Protein AF-A0A4R9A1D1-F1 (afdb_monomer_lite)

Foldseek 3Di:
DDPLVVLVVQLVVLLVQLVVLVVVLLVLVLDDDDDVCPVVLVVQLVVLLVVLVVLVVVVVDDPVLVVVLVVLCVDPQVVLCSSQVSSLVSLLSSQVSQQSSLQSLLVSLVPVLQDPVNLVCLVVLQLDDDDPLLVLLVVLQVVLVVLLVVLVVLVVVLVVVCVVPVDDSPPSVVVSVVSNVSSVVSNVSSVVSDDVVSNVVSVVSNVVSQVSCCQQNVGRCSVPVPDTDDGQAPDPCSSVVSVVCSNCCSPPSDGSVRRDDRDRGAGPQLVPGRHPSSSVSSVVVNVVNVVSVVVSVVSVVVVVPDPDPDPDDDDD

Structure (mmCIF, N/CA/C/O backbone):
data_AF-A0A4R9A1D1-F1
#
_entry.id   AF-A0A4R9A1D1-F1
#
loop_
_atom_site.group_PDB
_atom_site.id
_atom_site.type_symbol
_atom_site.label_atom_id
_atom_site.label_alt_id
_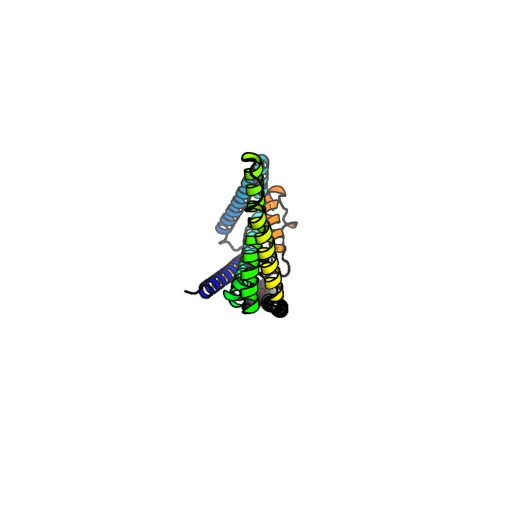atom_site.label_comp_id
_atom_site.label_asym_id
_atom_site.label_entity_id
_atom_site.label_seq_id
_atom_site.pdbx_PDB_ins_code
_atom_site.Cartn_x
_atom_site.Cartn_y
_atom_site.Cartn_z
_atom_site.occupancy
_atom_site.B_iso_or_equiv
_atom_site.auth_seq_id
_atom_site.auth_comp_id
_atom_site.auth_asym_id
_atom_site.auth_atom_id
_atom_site.pdbx_PDB_model_num
ATOM 1 N N . MET A 1 1 ? 26.074 -0.907 5.593 1.00 53.09 1 MET A N 1
ATOM 2 C CA . MET A 1 1 ? 24.727 -1.351 6.002 1.00 53.09 1 MET A CA 1
ATOM 3 C C . MET A 1 1 ? 23.874 -1.292 4.746 1.00 53.09 1 MET A C 1
ATOM 5 O O . MET A 1 1 ? 23.851 -0.243 4.117 1.00 53.09 1 MET A O 1
ATOM 9 N N . THR A 1 2 ? 23.395 -2.429 4.240 1.00 71.75 2 THR A N 1
ATOM 10 C CA . THR A 1 2 ? 22.715 -2.507 2.934 1.00 71.75 2 THR A CA 1
ATOM 11 C C . THR A 1 2 ? 21.218 -2.240 3.107 1.00 71.75 2 THR A C 1
ATOM 13 O O . THR A 1 2 ? 20.642 -2.666 4.100 1.00 71.75 2 THR A O 1
ATOM 16 N N . MET A 1 3 ? 20.580 -1.581 2.132 1.00 74.12 3 MET A N 1
ATOM 17 C CA . MET A 1 3 ? 19.140 -1.244 2.117 1.00 74.12 3 MET A CA 1
ATOM 18 C C . MET A 1 3 ? 18.223 -2.430 2.480 1.00 74.12 3 MET A C 1
ATOM 20 O O . MET A 1 3 ? 17.174 -2.254 3.090 1.00 74.12 3 MET A O 1
ATOM 24 N N . GLU A 1 4 ? 18.630 -3.655 2.143 1.00 75.94 4 GLU A N 1
ATOM 25 C CA . GLU A 1 4 ? 17.912 -4.883 2.499 1.00 75.94 4 GLU A CA 1
ATOM 26 C C . GLU A 1 4 ? 17.897 -5.163 4.015 1.00 75.94 4 GLU A C 1
ATOM 28 O O . GLU A 1 4 ? 16.873 -5.580 4.555 1.00 75.94 4 GLU A O 1
ATOM 33 N N . SER A 1 5 ? 19.003 -4.893 4.717 1.00 77.94 5 SER A N 1
ATOM 34 C CA . SER A 1 5 ? 19.106 -5.037 6.176 1.00 77.94 5 SER A CA 1
ATOM 35 C C . SER A 1 5 ? 18.177 -4.064 6.904 1.00 77.94 5 SER A C 1
ATOM 37 O O . SER A 1 5 ? 17.585 -4.413 7.928 1.00 77.94 5 SER A O 1
ATOM 39 N N . ASP A 1 6 ? 18.025 -2.856 6.365 1.00 89.50 6 ASP A N 1
ATOM 40 C CA . ASP A 1 6 ? 17.160 -1.830 6.944 1.00 89.50 6 ASP A CA 1
ATOM 41 C C . ASP A 1 6 ? 15.683 -2.199 6.738 1.00 89.50 6 ASP A C 1
ATOM 43 O O . ASP A 1 6 ? 14.899 -2.159 7.685 1.00 89.50 6 ASP A O 1
ATOM 47 N N . LEU A 1 7 ? 15.310 -2.674 5.542 1.00 90.44 7 LEU A N 1
ATOM 48 C CA . LEU A 1 7 ? 13.946 -3.137 5.253 1.00 90.44 7 LEU A CA 1
ATOM 49 C C . LEU A 1 7 ? 13.549 -4.364 6.082 1.00 90.44 7 LEU A C 1
ATOM 51 O O . LEU A 1 7 ? 12.433 -4.419 6.595 1.00 90.44 7 LEU A O 1
ATOM 55 N N . ALA A 1 8 ? 14.454 -5.329 6.263 1.00 90.06 8 ALA A N 1
ATOM 56 C CA . ALA A 1 8 ? 14.201 -6.486 7.121 1.00 90.06 8 ALA A CA 1
ATOM 57 C C . ALA A 1 8 ? 13.981 -6.072 8.588 1.00 90.06 8 ALA A C 1
ATOM 59 O O . ALA A 1 8 ? 13.098 -6.605 9.264 1.00 90.06 8 ALA A O 1
ATOM 60 N N . THR A 1 9 ? 14.736 -5.077 9.063 1.00 92.75 9 THR A N 1
ATOM 61 C CA . THR A 1 9 ? 14.568 -4.509 10.408 1.00 92.75 9 THR A CA 1
ATOM 62 C C . THR A 1 9 ? 13.209 -3.824 10.546 1.00 92.75 9 THR A C 1
ATOM 64 O O . THR A 1 9 ? 12.478 -4.096 11.498 1.00 92.75 9 THR A O 1
ATOM 67 N N . VAL A 1 10 ? 12.823 -2.996 9.570 1.00 92.06 10 VAL A N 1
ATOM 68 C CA . VAL A 1 10 ? 11.508 -2.335 9.539 1.00 92.06 10 VAL A CA 1
ATOM 69 C C . VAL A 1 10 ? 10.372 -3.360 9.525 1.00 92.06 10 VAL A C 1
ATOM 71 O O . VAL A 1 10 ? 9.421 -3.218 10.293 1.00 92.06 10 VAL A O 1
ATOM 74 N N . ALA A 1 11 ? 10.480 -4.422 8.723 1.00 92.31 11 ALA A N 1
ATOM 75 C CA . ALA A 1 11 ? 9.486 -5.493 8.685 1.00 92.31 11 ALA A CA 1
ATOM 76 C C . ALA A 1 11 ? 9.353 -6.210 10.038 1.00 92.31 11 ALA A C 1
ATOM 78 O O . ALA A 1 11 ? 8.236 -6.423 10.511 1.00 92.31 11 ALA A O 1
ATOM 79 N N . SER A 1 12 ? 10.471 -6.505 10.709 1.00 93.19 12 SER A N 1
ATOM 80 C CA . SER A 1 12 ? 10.465 -7.109 12.048 1.00 93.19 12 SER A CA 1
ATOM 81 C C . SER A 1 12 ? 9.829 -6.197 13.104 1.00 93.19 12 SER A C 1
ATOM 83 O O . SER A 1 12 ? 9.100 -6.674 13.979 1.00 93.19 12 SER A O 1
ATOM 85 N N . ILE A 1 13 ? 10.093 -4.888 13.045 1.00 93.44 13 ILE A N 1
ATOM 86 C CA . ILE A 1 13 ? 9.485 -3.900 13.948 1.00 93.44 13 ILE A CA 1
ATOM 87 C C . ILE A 1 13 ? 7.975 -3.822 13.701 1.00 93.44 13 ILE A C 1
ATOM 89 O O . ILE A 1 13 ? 7.200 -3.872 14.655 1.00 93.44 13 ILE A O 1
ATOM 93 N N . ALA A 1 14 ? 7.549 -3.756 12.437 1.00 93.62 14 ALA A N 1
ATOM 94 C CA . ALA A 1 14 ? 6.137 -3.698 12.070 1.00 93.62 14 ALA A CA 1
ATOM 95 C C . ALA A 1 14 ? 5.379 -4.963 12.507 1.00 93.62 14 ALA A C 1
ATOM 97 O O . ALA A 1 14 ? 4.282 -4.868 13.055 1.00 93.62 14 ALA A O 1
ATOM 98 N N . GLU A 1 15 ? 5.978 -6.146 12.346 1.00 93.38 15 GLU A N 1
ATOM 99 C CA . GLU A 1 15 ? 5.409 -7.407 12.834 1.00 93.38 15 GLU A CA 1
ATOM 100 C C . GLU A 1 15 ? 5.279 -7.432 14.367 1.00 93.38 15 GLU A C 1
ATOM 102 O O . GLU A 1 15 ? 4.254 -7.865 14.907 1.00 93.38 15 GLU A O 1
ATOM 107 N N . SER A 1 16 ? 6.288 -6.926 15.079 1.00 92.00 16 SER A N 1
ATOM 108 C CA . SER A 1 16 ? 6.262 -6.832 16.544 1.00 92.00 16 SER A CA 1
ATOM 109 C C . SER A 1 16 ? 5.172 -5.869 17.020 1.00 92.00 16 SER A C 1
ATOM 111 O O . SER A 1 16 ? 4.405 -6.201 17.924 1.00 92.00 16 SER A O 1
ATOM 113 N N . ALA A 1 17 ? 5.041 -4.710 16.368 1.00 90.81 17 ALA A N 1
ATOM 114 C CA . ALA A 1 17 ? 3.986 -3.737 16.642 1.00 90.81 17 ALA A CA 1
ATOM 115 C C . ALA A 1 17 ? 2.588 -4.315 16.366 1.00 90.81 17 ALA A C 1
ATOM 117 O O . ALA A 1 17 ? 1.680 -4.142 17.178 1.00 90.81 17 ALA A O 1
ATOM 118 N N . ALA A 1 18 ? 2.421 -5.064 15.271 1.00 92.94 18 ALA A N 1
ATOM 119 C CA . ALA A 1 18 ? 1.175 -5.759 14.957 1.00 92.94 18 ALA A CA 1
ATOM 120 C C . ALA A 1 18 ? 0.804 -6.790 16.033 1.00 92.94 18 ALA A C 1
ATOM 122 O O . ALA A 1 18 ? -0.342 -6.844 16.479 1.00 92.94 18 ALA A O 1
ATOM 123 N N . SER A 1 19 ? 1.781 -7.573 16.491 1.00 90.69 19 SER A N 1
ATOM 124 C CA . SER A 1 19 ? 1.584 -8.568 17.551 1.00 90.69 19 SER A CA 1
ATOM 125 C C . SER A 1 19 ? 1.217 -7.914 18.886 1.00 90.69 19 SER A C 1
ATOM 127 O O . SER A 1 19 ? 0.311 -8.379 19.584 1.00 90.69 19 SER A O 1
ATOM 129 N N . PHE A 1 20 ? 1.870 -6.798 19.221 1.00 88.38 20 PHE A N 1
ATOM 130 C CA . PHE A 1 20 ? 1.556 -6.005 20.407 1.00 88.38 20 PHE A CA 1
ATOM 131 C C . PHE A 1 20 ? 0.138 -5.424 20.348 1.00 88.38 20 PHE A C 1
ATOM 133 O O . PHE A 1 20 ? -0.630 -5.607 21.291 1.00 88.38 20 PHE A O 1
ATOM 140 N N . ALA A 1 21 ? -0.249 -4.801 19.232 1.00 88.69 21 ALA A N 1
ATOM 141 C CA . ALA A 1 21 ? -1.573 -4.202 19.067 1.00 88.69 21 ALA A CA 1
ATOM 142 C C . ALA A 1 21 ? -2.701 -5.249 19.149 1.00 88.69 21 ALA A C 1
ATOM 144 O O . ALA A 1 21 ? -3.704 -5.043 19.832 1.00 88.69 21 ALA A O 1
ATOM 145 N N . VAL A 1 22 ? -2.509 -6.423 18.536 1.00 88.62 22 VAL A N 1
ATOM 146 C CA . VAL A 1 22 ? -3.441 -7.560 18.654 1.00 88.62 22 VAL A CA 1
ATOM 147 C C . VAL A 1 22 ? -3.552 -8.044 20.098 1.00 88.62 22 VAL A C 1
ATOM 149 O O . VAL A 1 22 ? -4.654 -8.334 20.568 1.00 88.62 22 VAL A O 1
ATOM 152 N N . SER A 1 23 ? -2.429 -8.118 20.814 1.00 86.44 23 SER A N 1
ATOM 153 C CA . SER A 1 23 ? -2.408 -8.526 22.221 1.00 86.44 23 SER A CA 1
ATOM 154 C C . SER A 1 23 ? -3.133 -7.511 23.106 1.00 86.44 23 SER A C 1
ATOM 156 O O . SER A 1 23 ? -3.939 -7.908 23.944 1.00 86.44 23 SER A O 1
ATOM 158 N N . ALA A 1 24 ? -2.922 -6.211 22.875 1.00 84.62 24 ALA A N 1
ATOM 159 C CA . ALA A 1 24 ? -3.614 -5.133 23.577 1.00 84.62 24 ALA A CA 1
ATOM 160 C C . ALA A 1 24 ? -5.133 -5.184 23.343 1.00 84.62 24 ALA A C 1
ATOM 162 O O . ALA A 1 24 ? -5.906 -5.161 24.304 1.00 84.62 24 ALA A O 1
ATOM 163 N N . PHE A 1 25 ? -5.571 -5.351 22.089 1.00 88.06 25 PHE A N 1
ATOM 164 C CA . PHE A 1 25 ? -6.986 -5.545 21.767 1.00 88.06 25 PHE A CA 1
ATOM 165 C C . PHE A 1 25 ? -7.558 -6.794 22.455 1.00 88.06 25 PHE A C 1
ATOM 167 O O . PHE A 1 25 ? -8.583 -6.715 23.131 1.00 88.06 25 PHE A O 1
ATOM 174 N N . THR A 1 26 ? -6.879 -7.937 22.353 1.00 84.56 26 THR A N 1
ATOM 175 C CA . THR A 1 26 ? -7.352 -9.203 22.939 1.00 84.56 26 THR A CA 1
ATOM 176 C C . THR A 1 26 ? -7.450 -9.114 24.465 1.00 84.56 26 THR A C 1
ATOM 178 O O . THR A 1 26 ? -8.435 -9.567 25.045 1.00 84.56 26 THR A O 1
ATOM 181 N N . ALA A 1 27 ? -6.481 -8.470 25.121 1.00 80.62 27 ALA A N 1
ATOM 182 C CA . ALA A 1 27 ? -6.511 -8.215 26.559 1.00 80.62 27 ALA A CA 1
ATOM 183 C C . ALA A 1 27 ? -7.657 -7.270 26.958 1.00 80.62 27 ALA A C 1
ATOM 185 O O . ALA A 1 27 ? -8.300 -7.483 27.988 1.00 80.62 27 ALA A O 1
ATOM 186 N N . SER A 1 28 ? -7.956 -6.256 26.136 1.00 78.19 28 SER A N 1
ATOM 187 C CA . SER A 1 28 ? -9.106 -5.372 26.365 1.00 78.19 28 SER A CA 1
ATOM 188 C C . SER A 1 28 ? -10.435 -6.132 26.278 1.00 78.19 28 SER A C 1
ATOM 190 O O . SER A 1 28 ? -11.292 -5.950 27.140 1.00 78.19 28 SER A O 1
ATOM 192 N N . ALA A 1 29 ? -10.556 -7.054 25.317 1.00 69.88 29 ALA A N 1
ATOM 193 C CA . ALA A 1 29 ? -11.755 -7.852 25.079 1.00 69.88 29 ALA A CA 1
ATOM 194 C C . ALA A 1 29 ? -11.957 -8.984 26.105 1.00 69.88 29 ALA A C 1
ATOM 196 O O . ALA A 1 29 ? -13.092 -9.356 26.396 1.00 69.88 29 ALA A O 1
ATOM 197 N N . ALA A 1 30 ? -10.874 -9.547 26.651 1.00 64.12 30 ALA A N 1
ATOM 198 C CA . ALA A 1 30 ? -10.926 -10.656 27.609 1.00 64.12 30 ALA A CA 1
ATOM 199 C C . ALA A 1 30 ? -11.278 -10.222 29.038 1.00 64.12 30 ALA A C 1
ATOM 201 O O . ALA A 1 30 ? -11.645 -11.045 29.879 1.00 64.12 30 ALA A O 1
ATOM 202 N N . ALA A 1 31 ? -11.123 -8.944 29.347 1.00 57.25 31 ALA A N 1
ATOM 203 C CA . ALA A 1 31 ? -11.183 -8.497 30.717 1.00 57.25 31 ALA A CA 1
ATOM 204 C C . ALA A 1 31 ? -12.617 -8.124 31.126 1.00 57.25 31 ALA A C 1
ATOM 206 O O . ALA A 1 31 ? -13.122 -7.045 30.819 1.00 57.25 31 ALA A O 1
ATOM 207 N N . SER A 1 32 ? -13.243 -9.055 31.851 1.00 47.22 32 SER A N 1
ATOM 208 C CA . SER A 1 32 ? -14.493 -8.871 32.600 1.00 47.22 32 SER A CA 1
ATOM 209 C C . SER A 1 32 ? -14.312 -7.907 33.792 1.00 47.22 32 SER A C 1
ATOM 211 O O . SER A 1 32 ? -13.187 -7.721 34.267 1.00 47.22 32 SER A O 1
ATOM 213 N N . PRO A 1 33 ? -15.390 -7.275 34.299 1.00 45.38 33 PRO A N 1
ATOM 214 C CA . PRO A 1 33 ? -15.307 -6.167 35.244 1.00 45.38 33 PRO A CA 1
ATOM 215 C C . PRO A 1 33 ? -15.051 -6.680 36.666 1.00 45.38 33 PRO A C 1
ATOM 217 O O . PRO A 1 33 ? -15.978 -6.998 37.401 1.00 45.38 33 PRO A O 1
ATOM 220 N N . LEU A 1 34 ? -13.788 -6.746 37.083 1.00 38.66 34 LEU A N 1
ATOM 221 C CA . LEU A 1 34 ? -13.425 -6.949 38.487 1.00 38.66 34 LEU A CA 1
ATOM 222 C C . LEU A 1 34 ? -12.639 -5.739 38.998 1.00 38.66 34 LEU A C 1
ATOM 224 O O . LEU A 1 34 ? -11.467 -5.573 38.683 1.00 38.66 34 LEU A O 1
ATOM 228 N N . VAL A 1 35 ? -13.373 -4.894 39.733 1.00 37.91 35 VAL A N 1
ATOM 229 C CA . VAL A 1 35 ? -13.083 -3.960 40.853 1.00 37.91 35 VAL A CA 1
ATOM 230 C C . VAL A 1 35 ? -11.774 -3.139 40.888 1.00 37.91 35 VAL A C 1
ATOM 232 O O . VAL A 1 35 ? -11.798 -2.034 41.413 1.00 37.91 35 VAL A O 1
ATOM 235 N N . GLY A 1 36 ? -10.667 -3.539 40.267 1.00 40.59 36 GLY A N 1
ATOM 236 C CA . GLY A 1 36 ? -9.445 -2.720 40.146 1.00 40.59 36 GLY A CA 1
ATOM 237 C C . GLY A 1 36 ? -9.423 -1.776 38.935 1.00 40.59 36 GLY A C 1
ATOM 238 O O . GLY A 1 36 ? -8.378 -1.227 38.603 1.00 40.59 36 GLY A O 1
ATOM 239 N N . ARG A 1 37 ? -10.548 -1.645 38.220 1.00 46.53 37 ARG A N 1
ATOM 240 C CA . ARG A 1 37 ? -10.602 -1.111 36.848 1.00 46.53 37 ARG A CA 1
ATOM 241 C C . ARG A 1 37 ? -11.339 0.211 36.679 1.00 46.53 37 ARG A C 1
ATOM 243 O O . ARG A 1 37 ? -11.392 0.699 35.555 1.00 46.53 37 ARG A O 1
ATOM 250 N N . LEU A 1 38 ? -11.909 0.772 37.747 1.00 49.66 38 LEU A N 1
ATOM 251 C CA . LEU A 1 38 ? -12.687 2.007 37.641 1.00 49.66 38 LEU A CA 1
ATOM 252 C C . LEU A 1 38 ? -11.813 3.156 37.120 1.00 49.66 38 LEU A C 1
ATOM 254 O O . LEU A 1 38 ? -12.197 3.795 36.153 1.00 49.66 38 LEU A O 1
ATOM 258 N N . ASP A 1 39 ? -10.601 3.326 37.650 1.00 46.56 39 ASP A N 1
ATOM 259 C CA . ASP A 1 39 ? -9.715 4.435 37.263 1.00 46.56 39 ASP A CA 1
ATOM 260 C C . ASP A 1 39 ? -9.171 4.300 35.831 1.00 46.56 39 ASP A C 1
ATOM 262 O O . ASP A 1 39 ? -9.049 5.290 35.112 1.00 46.56 39 ASP A O 1
ATOM 266 N N . LEU A 1 40 ? -8.899 3.070 35.375 1.00 51.41 40 LEU A N 1
ATOM 267 C CA . LEU A 1 40 ? -8.466 2.815 33.995 1.00 51.41 40 LEU A CA 1
ATOM 268 C C . LEU A 1 40 ? -9.629 2.961 33.003 1.00 51.41 40 LEU A C 1
ATOM 270 O O . LEU A 1 40 ? -9.444 3.489 31.913 1.00 51.41 40 LEU A O 1
ATOM 274 N N . ALA A 1 41 ? -10.830 2.510 33.372 1.00 54.50 41 ALA A N 1
ATOM 275 C CA . ALA A 1 41 ? -12.025 2.694 32.555 1.00 54.50 41 ALA A CA 1
ATOM 276 C C . ALA A 1 41 ? -12.424 4.175 32.485 1.00 54.50 41 ALA A C 1
ATOM 278 O O . ALA A 1 41 ? -12.819 4.645 31.424 1.00 54.50 41 ALA A O 1
ATOM 279 N N . ILE A 1 42 ? -12.271 4.928 33.578 1.00 59.81 42 ILE A N 1
ATOM 280 C CA . ILE A 1 42 ? -12.495 6.376 33.613 1.00 59.81 42 ILE A CA 1
ATOM 281 C C . ILE A 1 42 ? -11.479 7.090 32.715 1.00 59.81 42 ILE A C 1
ATOM 283 O O . ILE A 1 42 ? -11.899 7.833 31.832 1.00 59.81 42 ILE A O 1
ATOM 287 N N . SER A 1 43 ? -10.176 6.804 32.834 1.00 63.31 43 SER A N 1
ATOM 288 C CA . SER A 1 43 ? -9.167 7.460 31.987 1.00 63.31 43 SER A CA 1
ATOM 289 C C . SER A 1 43 ? -9.317 7.111 30.500 1.00 63.31 43 SER A C 1
ATOM 291 O O . SER A 1 43 ? -9.138 7.971 29.638 1.00 63.31 43 SER A O 1
ATOM 293 N N . GLN A 1 44 ? -9.718 5.877 30.175 1.00 62.88 44 GLN A N 1
ATOM 294 C CA . GLN A 1 44 ? -10.009 5.468 28.798 1.00 62.88 44 GLN A CA 1
ATOM 295 C C . GLN A 1 44 ? -11.287 6.116 28.249 1.00 62.88 44 GLN A C 1
ATOM 297 O O . GLN A 1 44 ? -11.306 6.516 27.083 1.00 62.88 44 GLN A O 1
ATOM 302 N N . ARG A 1 45 ? -12.333 6.270 29.071 1.00 64.69 45 ARG A N 1
ATOM 303 C CA . ARG A 1 45 ? -13.555 7.004 28.702 1.00 64.69 45 ARG A CA 1
ATOM 304 C C . ARG A 1 45 ? -13.263 8.485 28.464 1.00 64.69 45 ARG A C 1
ATOM 306 O O . ARG A 1 45 ? -13.735 9.038 27.474 1.00 64.69 45 ARG A O 1
ATOM 313 N N . GLU A 1 46 ? -12.460 9.112 29.319 1.00 68.44 46 GLU A N 1
ATOM 314 C CA . GLU A 1 46 ? -12.039 10.509 29.167 1.00 68.44 46 GLU A CA 1
ATOM 315 C C . GLU A 1 46 ? -11.192 10.709 27.905 1.00 68.44 46 GLU A C 1
ATOM 317 O O . GLU A 1 46 ? -11.454 11.631 27.134 1.00 68.44 46 GLU A O 1
ATOM 322 N N . ALA A 1 47 ? -10.243 9.809 27.628 1.00 68.50 47 ALA A N 1
ATOM 323 C CA . ALA A 1 47 ? -9.448 9.845 26.402 1.00 68.50 47 ALA A CA 1
ATOM 324 C C . ALA A 1 47 ? -10.310 9.659 25.138 1.00 68.50 47 ALA A C 1
ATOM 326 O O . ALA A 1 47 ? -10.110 10.363 24.147 1.00 68.50 47 ALA A O 1
ATOM 327 N N . ALA A 1 48 ? -11.300 8.759 25.168 1.00 63.12 48 ALA A N 1
ATOM 328 C CA . ALA A 1 48 ? -12.236 8.563 24.060 1.00 63.12 48 ALA A CA 1
ATOM 329 C C . ALA A 1 48 ? -13.137 9.793 23.839 1.00 63.12 48 ALA A C 1
ATOM 331 O O . ALA A 1 48 ? -13.349 10.208 22.698 1.00 63.12 48 ALA A O 1
ATOM 332 N N . ALA A 1 49 ? -13.623 10.414 24.918 1.00 65.88 49 ALA A N 1
ATOM 333 C CA . ALA A 1 49 ? -14.398 11.650 24.853 1.00 65.88 49 ALA A CA 1
ATOM 334 C C . ALA A 1 49 ? -13.561 12.826 24.318 1.00 65.88 49 ALA A C 1
ATOM 336 O O . ALA A 1 49 ? -14.030 13.570 23.453 1.00 65.88 49 ALA A O 1
ATOM 337 N N . ALA A 1 50 ? -12.308 12.961 24.761 1.00 70.62 50 ALA A N 1
ATOM 338 C CA . ALA A 1 50 ? -11.373 13.967 24.261 1.00 70.62 50 ALA A CA 1
ATOM 339 C C . ALA A 1 50 ? -11.051 13.761 22.772 1.00 70.62 50 ALA A C 1
ATOM 341 O O . ALA A 1 50 ? -11.104 14.712 21.996 1.00 70.62 50 ALA A O 1
ATOM 342 N N . ALA A 1 51 ? -10.797 12.521 22.340 1.00 69.62 51 ALA A N 1
ATOM 343 C CA . ALA A 1 51 ? -10.538 12.200 20.937 1.00 69.62 51 ALA A CA 1
ATOM 344 C C . ALA A 1 51 ? -11.750 12.487 20.032 1.00 69.62 51 ALA A C 1
ATOM 346 O O . ALA A 1 51 ? -11.580 12.995 18.923 1.00 69.62 51 ALA A O 1
ATOM 347 N N . ALA A 1 52 ? -12.968 12.192 20.497 1.00 65.12 52 ALA A N 1
ATOM 348 C CA . ALA A 1 52 ? -14.196 12.520 19.775 1.00 65.12 52 ALA A CA 1
ATOM 349 C C . ALA A 1 52 ? -14.395 14.040 19.649 1.00 65.12 52 ALA A C 1
ATOM 351 O O . ALA A 1 52 ? -14.724 14.529 18.571 1.00 65.12 52 ALA A O 1
ATOM 352 N N . THR A 1 53 ? -14.120 14.785 20.724 1.00 68.44 53 THR A N 1
ATOM 353 C CA . THR A 1 53 ? -14.222 16.254 20.747 1.00 68.44 53 THR A CA 1
ATOM 354 C C . THR A 1 53 ? -13.184 16.899 19.826 1.00 68.44 53 THR A C 1
ATOM 356 O O . THR A 1 53 ? -13.532 17.732 18.998 1.00 68.44 53 THR A O 1
ATOM 359 N N . PHE A 1 54 ? -11.932 16.438 19.860 1.00 73.38 54 PHE A N 1
ATOM 360 C CA . PHE A 1 54 ? -10.875 16.917 18.965 1.00 73.38 54 PHE A CA 1
ATOM 361 C C . PHE A 1 54 ? -11.209 16.692 17.478 1.00 73.38 54 PHE A C 1
ATOM 363 O O . PHE A 1 54 ? -11.026 17.579 16.644 1.00 73.38 54 PHE A O 1
ATOM 370 N N . ARG A 1 55 ? -11.752 15.519 17.119 1.00 67.88 55 ARG A N 1
ATOM 371 C CA . ARG A 1 55 ? -12.210 15.254 15.738 1.00 67.88 55 ARG A CA 1
ATOM 372 C C . ARG A 1 55 ? -13.389 16.140 15.337 1.00 67.88 55 ARG A C 1
ATOM 374 O O . ARG A 1 55 ? -13.501 16.526 14.172 1.00 67.88 55 ARG A O 1
ATOM 381 N N . ALA A 1 56 ? -14.265 16.455 16.283 1.00 63.72 56 ALA A N 1
ATOM 382 C CA . ALA A 1 56 ? -15.408 17.323 16.057 1.00 63.72 56 ALA A CA 1
ATOM 383 C C . ALA A 1 56 ? -15.010 18.788 15.830 1.00 63.72 56 ALA A C 1
ATOM 385 O O . ALA A 1 56 ? -15.557 19.426 14.928 1.00 63.72 56 ALA A O 1
ATOM 386 N N . GLU A 1 57 ? -14.029 19.294 16.581 1.00 70.56 57 GLU A N 1
ATOM 387 C CA . GLU A 1 57 ? -13.450 20.629 16.385 1.00 70.56 57 GLU A CA 1
ATOM 388 C C . GLU A 1 57 ? -12.833 20.767 14.989 1.00 70.56 57 GLU A C 1
ATOM 390 O O . GLU A 1 57 ? -13.119 21.729 14.275 1.00 70.56 57 GLU A O 1
ATOM 395 N N . LEU A 1 58 ? -12.081 19.754 14.543 1.00 72.19 58 LEU A N 1
ATOM 396 C CA . LEU A 1 58 ? -11.537 19.692 13.180 1.00 72.19 58 LEU A CA 1
ATOM 397 C C . LEU A 1 58 ? -12.623 19.717 12.091 1.00 72.19 58 LEU A C 1
ATOM 399 O O . LEU A 1 58 ? -12.358 20.137 10.967 1.00 72.19 58 LEU A O 1
ATOM 403 N N . SER A 1 59 ? -13.838 19.275 12.420 1.00 71.62 59 SER A N 1
ATOM 404 C CA . SER A 1 59 ? -14.970 19.184 11.492 1.00 71.62 59 SER A CA 1
ATOM 405 C C . SER A 1 59 ? -15.884 20.420 11.516 1.00 71.62 59 SER A C 1
ATOM 407 O O . SER A 1 59 ? -16.846 20.478 10.751 1.00 71.62 59 SER A O 1
ATOM 409 N N . GLY A 1 60 ? -15.607 21.413 12.374 1.00 76.44 60 GLY A N 1
ATOM 410 C CA . GLY A 1 60 ? -16.341 22.684 12.423 1.00 76.44 60 GLY A CA 1
ATOM 411 C C . GLY A 1 60 ? -17.782 22.583 12.941 1.00 76.44 60 GLY A C 1
ATOM 412 O O . GLY A 1 60 ? -18.652 23.335 12.498 1.00 76.44 60 GLY A O 1
ATOM 413 N N . PHE A 1 61 ? -18.076 21.640 13.842 1.00 79.19 61 PHE A N 1
ATOM 414 C CA . PHE A 1 61 ? -19.428 21.470 14.386 1.00 79.19 61 PHE A CA 1
ATOM 415 C C . PHE A 1 61 ? -19.852 22.603 15.342 1.00 79.19 61 PHE A C 1
ATOM 417 O O . PHE A 1 61 ? -19.027 23.201 16.024 1.00 79.19 61 PHE A O 1
ATOM 424 N N . SER A 1 62 ? -21.163 22.879 15.423 1.00 82.62 62 SER A N 1
ATOM 425 C CA . SER A 1 62 ? -21.717 23.952 16.267 1.00 82.62 62 SER A CA 1
ATOM 426 C C . SER A 1 62 ? -21.560 23.687 17.773 1.00 82.62 62 SER A C 1
ATOM 428 O O . SER A 1 62 ? -21.514 22.535 18.212 1.00 82.62 62 SER A O 1
ATOM 430 N N . GLU A 1 63 ? -21.559 24.747 18.590 1.00 82.56 63 GLU A N 1
ATOM 431 C CA . GLU A 1 63 ? -21.538 24.643 20.063 1.00 82.56 63 GLU A CA 1
ATOM 432 C C . GLU A 1 63 ? -22.721 23.831 20.606 1.00 82.56 63 GLU A C 1
ATOM 434 O O . GLU A 1 63 ? -22.560 22.988 21.484 1.00 82.56 63 GLU A O 1
ATOM 439 N N . GLN A 1 64 ? -23.911 24.002 20.020 1.00 82.69 64 GLN A N 1
ATOM 440 C CA . GLN A 1 64 ? -25.093 23.216 20.386 1.00 82.69 64 GLN A CA 1
ATOM 441 C C . GLN A 1 64 ? -24.871 21.709 20.180 1.00 82.69 64 GLN A C 1
ATOM 443 O O . GLN A 1 64 ? -25.385 20.891 20.940 1.00 82.69 64 GLN A O 1
ATOM 448 N N . ARG A 1 65 ? -24.087 21.322 19.166 1.00 83.25 65 ARG A N 1
ATOM 449 C CA . ARG A 1 65 ? -23.748 19.916 18.934 1.00 83.25 65 ARG A CA 1
ATOM 450 C C . ARG A 1 65 ? -22.776 19.386 19.986 1.00 83.25 65 ARG A C 1
ATOM 452 O O . ARG A 1 65 ? -22.963 18.260 20.440 1.00 83.25 65 ARG A O 1
ATOM 459 N N . HIS A 1 66 ? -21.812 20.201 20.408 1.00 81.19 66 HIS A N 1
ATOM 460 C CA . HIS A 1 66 ? -20.904 19.858 21.503 1.00 81.19 66 HIS A CA 1
ATOM 461 C C . HIS A 1 66 ? -21.667 19.623 22.807 1.00 81.19 66 HIS A C 1
ATOM 463 O O . HIS A 1 66 ? -21.427 18.626 23.486 1.00 81.19 66 HIS A O 1
ATOM 469 N N . GLU A 1 67 ? -22.640 20.482 23.116 1.00 85.62 67 GLU A N 1
ATOM 470 C CA . GLU A 1 67 ? -23.470 20.323 24.311 1.00 85.62 67 GLU A CA 1
ATOM 471 C C . GLU A 1 67 ? -24.337 19.058 24.243 1.00 85.62 67 GLU A C 1
ATOM 473 O O . GLU A 1 67 ? -24.372 18.283 25.198 1.00 85.62 67 GLU A O 1
ATOM 478 N N . ASN A 1 68 ? -24.964 18.779 23.095 1.00 87.06 68 ASN A N 1
ATOM 479 C CA . ASN A 1 68 ? -25.747 17.553 22.910 1.00 87.06 68 ASN A CA 1
ATOM 480 C C . ASN A 1 68 ? -24.892 16.289 23.075 1.00 87.06 68 ASN A C 1
ATOM 482 O O . ASN A 1 68 ? -25.322 15.343 23.733 1.00 87.06 68 ASN A O 1
ATOM 486 N N . TYR A 1 69 ? -23.672 16.280 22.528 1.00 85.19 69 TYR A N 1
ATOM 487 C CA . TYR A 1 69 ? -22.741 15.169 22.714 1.00 85.19 69 TYR A CA 1
ATOM 488 C C . TYR A 1 69 ? -22.338 15.011 24.179 1.00 85.19 69 TYR A C 1
ATOM 490 O O . TYR A 1 69 ? -22.367 13.902 24.710 1.00 85.19 69 TYR A O 1
ATOM 498 N N . ARG A 1 70 ? -22.042 16.117 24.867 1.00 85.44 70 ARG A N 1
ATOM 499 C CA . ARG A 1 70 ? -21.701 16.114 26.294 1.00 85.44 70 ARG A CA 1
ATOM 500 C C . ARG A 1 70 ? -22.820 15.519 27.151 1.00 85.44 70 ARG A C 1
ATOM 502 O O . ARG A 1 70 ? -22.541 14.702 28.025 1.00 85.44 70 ARG A O 1
ATOM 509 N N . LEU A 1 71 ? -24.070 15.892 26.878 1.00 88.44 71 LEU A N 1
ATOM 510 C CA . LEU A 1 71 ? -25.245 15.340 27.556 1.00 88.44 71 LEU A CA 1
ATOM 511 C C . LEU A 1 71 ? -25.443 13.855 27.228 1.00 88.44 71 LEU A C 1
ATOM 513 O O . LEU A 1 71 ? -25.711 13.053 28.121 1.00 88.44 71 LEU A O 1
ATOM 517 N N . TRP A 1 72 ? -25.267 13.466 25.964 1.00 90.38 72 TRP A N 1
ATOM 518 C CA . TRP A 1 72 ? -25.402 12.072 25.552 1.00 90.38 72 TRP A CA 1
ATOM 519 C C . TRP A 1 72 ? -24.345 11.165 26.192 1.00 90.38 72 TRP A C 1
ATOM 521 O O . TRP A 1 72 ? -24.708 10.099 26.680 1.00 90.38 72 TRP A O 1
ATOM 531 N N . VAL A 1 73 ? -23.077 11.582 26.286 1.00 85.50 73 VAL A N 1
ATOM 532 C CA . VAL A 1 73 ? -22.010 10.798 26.947 1.00 85.50 73 VAL A CA 1
ATOM 533 C C . VAL A 1 73 ? -22.351 10.484 28.413 1.00 85.50 73 VAL A C 1
ATOM 535 O O . VAL A 1 73 ? -21.952 9.443 28.932 1.00 85.50 73 VAL A O 1
ATOM 538 N N . GLN A 1 74 ? -23.127 11.346 29.078 1.00 86.06 74 GLN A N 1
ATOM 539 C CA . GLN A 1 74 ? -23.588 11.135 30.455 1.00 86.06 74 GLN A CA 1
ATOM 540 C C . GLN A 1 74 ? -24.783 10.170 30.560 1.00 86.06 74 GLN A C 1
ATOM 542 O O . GLN A 1 74 ? -25.062 9.660 31.647 1.00 86.06 74 GLN A O 1
ATOM 547 N N . SER A 1 75 ? -25.481 9.901 29.453 1.00 89.12 75 SER A N 1
ATOM 548 C CA . SER A 1 75 ? -26.598 8.951 29.392 1.00 89.12 75 SER A CA 1
ATOM 549 C C . SER A 1 75 ? -26.130 7.491 29.475 1.00 89.12 75 SER A C 1
ATOM 551 O O . SER A 1 75 ? -24.955 7.182 29.287 1.00 89.12 75 SER A O 1
ATOM 553 N N . VAL A 1 76 ? -27.063 6.560 29.711 1.00 88.00 76 VAL A N 1
ATOM 554 C CA . VAL A 1 76 ? -26.770 5.111 29.728 1.00 88.00 76 VAL A CA 1
ATOM 555 C C . VAL A 1 76 ? -26.196 4.634 28.388 1.00 88.00 76 VAL A C 1
ATOM 557 O O . VAL A 1 76 ? -25.293 3.796 28.366 1.00 88.00 76 VAL A O 1
ATOM 560 N N . ASP A 1 77 ? -26.685 5.183 27.277 1.00 87.38 77 ASP A N 1
ATOM 561 C CA . ASP A 1 77 ? -26.225 4.821 25.935 1.00 87.38 77 ASP A CA 1
ATOM 562 C C . ASP A 1 77 ? -24.806 5.340 25.683 1.00 87.38 77 ASP A C 1
ATOM 564 O O . ASP A 1 77 ? -23.934 4.579 25.257 1.00 87.38 77 ASP A O 1
ATOM 568 N N . GLY A 1 78 ? -24.537 6.592 26.061 1.00 84.31 78 GLY A N 1
ATOM 569 C CA . GLY A 1 78 ? -23.202 7.187 25.998 1.00 84.31 78 GLY A CA 1
ATOM 570 C C . GLY A 1 78 ? -22.180 6.489 26.897 1.00 84.31 78 GLY A C 1
ATOM 571 O O . GLY A 1 78 ? -21.032 6.313 26.493 1.00 84.31 78 GLY A O 1
ATOM 572 N N . GLN A 1 79 ? -22.590 5.999 28.071 1.00 84.19 79 GLN A N 1
ATOM 573 C CA . GLN A 1 79 ? -21.730 5.180 28.934 1.00 84.19 79 GLN A CA 1
ATOM 574 C C . GLN A 1 79 ? -21.374 3.841 28.281 1.00 84.19 79 GLN A C 1
ATOM 576 O O . GLN A 1 79 ? -20.208 3.448 28.283 1.00 84.19 79 GLN A O 1
ATOM 581 N N . ARG A 1 80 ? -22.353 3.159 27.670 1.00 84.56 80 ARG A N 1
ATOM 582 C CA . ARG A 1 80 ? -22.111 1.900 26.945 1.00 84.56 80 ARG A CA 1
ATOM 583 C C . ARG A 1 80 ? -21.225 2.105 25.721 1.00 84.56 80 ARG A C 1
ATOM 585 O O . ARG A 1 80 ? -20.354 1.278 25.461 1.00 84.56 80 ARG A O 1
ATOM 592 N N . TYR A 1 81 ? -21.398 3.213 25.003 1.00 85.69 81 TYR A N 1
ATOM 593 C CA . TYR A 1 81 ? -20.462 3.614 23.959 1.00 85.69 81 TYR A CA 1
ATOM 594 C C . TYR A 1 81 ? -19.063 3.882 24.530 1.00 85.69 81 TYR A C 1
ATOM 596 O O . TYR A 1 81 ? -18.082 3.403 23.971 1.00 85.69 81 TYR A O 1
ATOM 604 N N . GLY A 1 82 ? -18.961 4.586 25.660 1.00 82.12 82 GLY A N 1
ATOM 605 C CA . GLY A 1 82 ? -17.697 4.871 26.342 1.00 82.12 82 GLY A CA 1
ATOM 606 C C . GLY A 1 82 ? -16.938 3.618 26.791 1.00 82.12 82 GLY A C 1
ATOM 607 O O . GLY A 1 82 ? -15.711 3.631 26.806 1.00 82.12 82 GLY A O 1
ATOM 608 N N . ASP A 1 83 ? -17.643 2.527 27.091 1.00 82.62 83 ASP A N 1
ATOM 609 C CA . ASP A 1 83 ? -17.039 1.219 27.383 1.00 82.62 83 ASP A CA 1
ATOM 610 C C . ASP A 1 83 ? -16.607 0.464 26.118 1.00 82.62 83 ASP A C 1
ATOM 612 O O . ASP A 1 83 ? -15.619 -0.271 26.121 1.00 82.62 83 ASP A O 1
ATOM 616 N N . TRP A 1 84 ? -17.336 0.651 25.020 1.00 86.81 84 TRP A N 1
ATOM 617 C CA . TRP A 1 84 ? -17.076 0.002 23.737 1.00 86.81 84 TRP A CA 1
ATOM 618 C C . TRP A 1 84 ? -15.950 0.680 22.933 1.00 86.81 84 TRP A C 1
ATOM 620 O O . TRP A 1 84 ? -15.109 0.002 22.335 1.00 86.81 84 TRP A O 1
ATOM 630 N N . ALA A 1 85 ? -15.904 2.014 22.929 1.00 85.69 85 ALA A N 1
ATOM 631 C CA . ALA A 1 85 ? -15.043 2.821 22.065 1.00 85.69 85 ALA A CA 1
ATOM 632 C C . ALA A 1 85 ? -13.528 2.590 22.259 1.00 85.69 85 ALA A C 1
ATOM 634 O O . ALA A 1 85 ? -12.810 2.561 21.251 1.00 85.69 85 ALA A O 1
ATOM 635 N N . PRO A 1 86 ? -13.000 2.369 23.482 1.00 84.44 86 PRO A N 1
ATOM 636 C CA . PRO A 1 86 ? -11.592 2.018 23.667 1.00 84.44 86 PRO A CA 1
ATOM 637 C C . PRO A 1 86 ? -11.229 0.694 22.985 1.00 84.44 86 PRO A C 1
ATOM 639 O O . PRO A 1 86 ? -10.238 0.621 22.260 1.00 84.44 86 PRO A O 1
ATOM 642 N N . GLY A 1 87 ? -12.070 -0.337 23.133 1.00 86.56 87 GLY A N 1
ATOM 643 C CA . GLY A 1 87 ? -11.882 -1.622 22.453 1.00 86.56 87 GLY A CA 1
ATOM 644 C C . GLY A 1 87 ? -11.969 -1.493 20.930 1.00 86.56 87 GLY A C 1
ATOM 645 O O . GLY A 1 87 ? -11.184 -2.106 20.209 1.00 86.56 87 GLY A O 1
ATOM 646 N N . ALA A 1 88 ? -12.885 -0.657 20.433 1.00 88.38 88 ALA A N 1
ATOM 647 C CA . ALA A 1 88 ? -13.007 -0.344 19.011 1.00 88.38 88 ALA A CA 1
ATOM 648 C C . ALA A 1 88 ? -11.754 0.359 18.464 1.00 88.38 88 ALA A C 1
ATOM 650 O O . ALA A 1 88 ? -11.265 0.018 17.388 1.00 88.38 88 ALA A O 1
ATOM 651 N N . THR A 1 89 ? -11.192 1.299 19.222 1.00 87.88 89 THR A N 1
ATOM 652 C CA . THR A 1 89 ? -9.960 2.006 18.844 1.00 87.88 89 THR A CA 1
ATOM 653 C C . THR A 1 89 ? -8.775 1.041 18.792 1.00 87.88 89 THR A C 1
ATOM 655 O O . THR A 1 89 ? -8.078 0.988 17.781 1.00 87.88 89 THR A O 1
ATOM 658 N N . LEU A 1 90 ? -8.615 0.188 19.810 1.00 88.94 90 LEU A N 1
ATOM 659 C CA . LEU A 1 90 ? -7.578 -0.851 19.831 1.00 88.94 90 LEU A CA 1
ATOM 660 C C . LEU A 1 90 ? -7.727 -1.854 18.678 1.00 88.94 90 LEU A C 1
ATOM 662 O O . LEU A 1 90 ? -6.729 -2.311 18.123 1.00 88.94 90 LEU A O 1
ATOM 666 N N . LEU A 1 91 ? -8.958 -2.191 18.282 1.00 90.81 91 LEU A N 1
ATOM 667 C CA . LEU A 1 91 ? -9.199 -3.035 17.112 1.00 90.81 91 LEU A CA 1
ATOM 668 C C . LEU A 1 91 ? -8.765 -2.338 15.815 1.00 90.81 91 LEU A C 1
ATOM 670 O O . LEU A 1 91 ? -8.110 -2.963 14.982 1.00 90.81 91 LEU A O 1
ATOM 674 N N . ALA A 1 92 ? -9.103 -1.057 15.639 1.00 91.06 92 ALA A N 1
ATOM 675 C CA . ALA A 1 92 ? -8.682 -0.279 14.473 1.00 91.06 92 ALA A CA 1
ATOM 676 C C . ALA A 1 92 ? -7.148 -0.182 14.380 1.00 91.06 92 ALA A C 1
ATOM 678 O O . ALA A 1 92 ? -6.580 -0.388 13.302 1.00 91.06 92 ALA A O 1
ATOM 679 N N . GLU A 1 93 ? -6.477 0.048 15.512 1.00 91.00 93 GLU A N 1
ATOM 680 C CA . GLU A 1 93 ? -5.015 0.051 15.624 1.00 91.00 93 GLU A CA 1
ATOM 681 C C . GLU A 1 93 ? -4.414 -1.318 15.293 1.00 91.00 93 GLU A C 1
ATOM 683 O O . GLU A 1 93 ? -3.478 -1.397 14.499 1.00 91.00 93 GLU A O 1
ATOM 688 N N . ALA A 1 94 ? -4.977 -2.408 15.822 1.00 91.81 94 ALA A N 1
ATOM 689 C CA . ALA A 1 94 ? -4.521 -3.765 15.527 1.00 91.81 94 ALA A CA 1
ATOM 690 C C . ALA A 1 94 ? -4.647 -4.113 14.036 1.00 91.81 94 ALA A C 1
ATOM 692 O O . ALA A 1 94 ? -3.717 -4.683 13.456 1.00 91.81 94 ALA A O 1
ATOM 693 N N . ILE A 1 95 ? -5.762 -3.740 13.392 1.00 94.19 95 ILE A N 1
ATOM 694 C CA . ILE A 1 95 ? -5.943 -3.936 11.946 1.00 94.19 95 ILE A CA 1
ATOM 695 C C . ILE A 1 95 ? -4.903 -3.118 11.172 1.00 94.19 95 ILE A C 1
ATOM 697 O O . ILE A 1 95 ? -4.229 -3.669 10.302 1.00 94.19 95 ILE A O 1
ATOM 701 N N . GLY A 1 96 ? -4.732 -1.838 11.519 1.00 93.44 96 GLY A N 1
ATOM 702 C CA . GLY A 1 96 ? -3.771 -0.950 10.865 1.00 93.44 96 GLY A CA 1
ATOM 703 C C . GLY A 1 96 ? -2.316 -1.397 11.025 1.00 93.44 96 GLY A C 1
ATOM 704 O O . GLY A 1 96 ? -1.552 -1.346 10.064 1.00 93.44 96 GLY A O 1
ATOM 705 N N . ALA A 1 97 ? -1.935 -1.889 12.204 1.00 94.62 97 ALA A N 1
ATOM 706 C CA . ALA A 1 97 ? -0.590 -2.392 12.461 1.00 94.62 97 ALA A CA 1
ATOM 707 C C . ALA A 1 97 ? -0.292 -3.663 11.647 1.00 94.62 97 ALA A C 1
ATOM 709 O O . ALA A 1 97 ? 0.795 -3.798 11.085 1.00 94.62 97 ALA A O 1
ATOM 710 N N . ARG A 1 98 ? -1.267 -4.572 11.506 1.00 96.44 98 ARG A N 1
ATOM 711 C CA . ARG A 1 98 ? -1.134 -5.746 10.628 1.00 96.44 98 ARG A CA 1
ATOM 712 C C . ARG A 1 98 ? -1.060 -5.370 9.145 1.00 96.44 98 ARG A C 1
ATOM 714 O O . ARG A 1 98 ? -0.277 -5.980 8.420 1.00 96.44 98 ARG A O 1
ATOM 721 N N . ASP A 1 99 ? -1.817 -4.367 8.695 1.00 95.81 99 ASP A N 1
ATOM 722 C CA . ASP A 1 99 ? -1.708 -3.844 7.323 1.00 95.81 99 ASP A CA 1
ATOM 723 C C . ASP A 1 99 ? -0.310 -3.263 7.057 1.00 95.81 99 ASP A C 1
ATOM 725 O O . ASP A 1 99 ? 0.292 -3.533 6.016 1.00 95.81 99 ASP A O 1
ATOM 729 N N . ALA A 1 100 ? 0.247 -2.529 8.025 1.00 95.00 100 ALA A N 1
ATOM 730 C CA . ALA A 1 100 ? 1.608 -2.007 7.942 1.00 95.00 100 ALA A CA 1
ATOM 731 C C . ALA A 1 100 ? 2.662 -3.129 7.909 1.00 95.00 100 ALA A C 1
ATOM 733 O O . ALA A 1 100 ? 3.610 -3.057 7.128 1.00 95.00 100 ALA A O 1
ATOM 734 N N . ALA A 1 101 ? 2.481 -4.193 8.699 1.00 96.75 101 ALA A N 1
ATOM 735 C CA . ALA A 1 101 ? 3.358 -5.362 8.673 1.00 96.75 101 ALA A CA 1
ATOM 736 C C . ALA A 1 101 ? 3.319 -6.092 7.320 1.00 96.75 101 ALA A C 1
ATOM 738 O O . ALA A 1 101 ? 4.370 -6.470 6.804 1.00 96.75 101 ALA A O 1
ATOM 739 N N . VAL A 1 102 ? 2.135 -6.237 6.708 1.00 96.75 102 VAL A N 1
ATOM 740 C CA . VAL A 1 102 ? 1.989 -6.763 5.338 1.00 96.75 102 VAL A CA 1
ATOM 741 C C . VAL A 1 102 ? 2.755 -5.894 4.348 1.00 96.75 102 VAL A C 1
ATOM 743 O O . VAL A 1 102 ? 3.556 -6.411 3.573 1.00 96.75 102 VAL A O 1
ATOM 746 N N . LEU A 1 103 ? 2.567 -4.575 4.389 1.00 95.81 103 LEU A N 1
ATOM 747 C CA . LEU A 1 103 ? 3.281 -3.674 3.490 1.00 95.81 103 LEU A CA 1
ATOM 748 C C . LEU A 1 103 ? 4.804 -3.804 3.642 1.00 95.81 103 LEU A C 1
ATOM 750 O O . LEU A 1 103 ? 5.504 -3.949 2.641 1.00 95.81 103 LEU A O 1
ATOM 754 N N . ALA A 1 104 ? 5.310 -3.806 4.875 1.00 95.25 104 ALA A N 1
ATOM 755 C CA . ALA A 1 104 ? 6.740 -3.912 5.143 1.00 95.25 104 ALA A CA 1
ATOM 756 C C . ALA A 1 104 ? 7.321 -5.261 4.681 1.00 95.25 104 ALA A C 1
ATOM 758 O O . ALA A 1 104 ? 8.360 -5.295 4.023 1.00 95.25 104 ALA A O 1
ATOM 759 N N . ALA A 1 105 ? 6.635 -6.375 4.953 1.00 95.25 105 ALA A N 1
ATOM 760 C CA . ALA A 1 105 ? 7.060 -7.699 4.499 1.00 95.25 105 ALA A CA 1
ATOM 761 C C . ALA A 1 105 ? 7.059 -7.819 2.965 1.00 95.25 105 ALA A C 1
ATOM 763 O O . ALA A 1 105 ? 7.986 -8.387 2.386 1.00 95.25 105 ALA A O 1
ATOM 764 N N . TRP A 1 106 ? 6.064 -7.238 2.292 1.00 95.56 106 TRP A N 1
ATOM 765 C CA . TRP A 1 106 ? 6.033 -7.186 0.831 1.00 95.56 106 TRP A CA 1
ATOM 766 C C . TRP A 1 106 ? 7.171 -6.333 0.255 1.00 95.56 106 TRP A C 1
ATOM 768 O O . TRP A 1 106 ? 7.790 -6.732 -0.728 1.00 95.56 106 TRP A O 1
ATOM 778 N N . GLN A 1 107 ? 7.498 -5.194 0.876 1.00 94.38 107 GLN A N 1
ATOM 779 C CA . GLN A 1 107 ? 8.609 -4.335 0.445 1.00 94.38 107 GLN A CA 1
ATOM 780 C C . GLN A 1 107 ? 9.965 -5.046 0.524 1.00 94.38 107 GLN A C 1
ATOM 782 O O . GLN A 1 107 ? 10.815 -4.824 -0.339 1.00 94.38 107 GLN A O 1
ATOM 787 N N . VAL A 1 108 ? 10.162 -5.926 1.513 1.00 94.00 108 VAL A N 1
ATOM 788 C CA . VAL A 1 108 ? 11.358 -6.781 1.596 1.00 94.00 108 VAL A CA 1
ATOM 789 C C . VAL A 1 108 ? 11.454 -7.697 0.374 1.00 94.00 108 VAL A C 1
ATOM 791 O O . VAL A 1 108 ? 12.508 -7.759 -0.259 1.00 94.00 108 VAL A O 1
ATOM 794 N N . ASP A 1 109 ? 10.364 -8.369 -0.006 1.00 93.56 109 ASP A N 1
ATOM 795 C CA . ASP A 1 109 ? 10.353 -9.226 -1.199 1.00 93.56 109 ASP A CA 1
ATOM 796 C C . ASP A 1 109 ? 10.514 -8.416 -2.490 1.00 93.56 109 ASP A C 1
ATOM 798 O O . ASP A 1 109 ? 11.302 -8.795 -3.356 1.00 93.56 109 ASP A O 1
ATOM 802 N N . ALA A 1 110 ? 9.852 -7.264 -2.611 1.00 94.00 110 ALA A N 1
ATOM 803 C CA . ALA A 1 110 ? 9.994 -6.386 -3.769 1.00 94.00 110 ALA A CA 1
ATOM 804 C C . ALA A 1 110 ? 11.443 -5.901 -3.947 1.00 94.00 110 ALA A C 1
ATOM 806 O O . ALA A 1 110 ? 11.966 -5.903 -5.062 1.00 94.00 110 ALA A O 1
ATOM 807 N N . ALA A 1 111 ? 12.127 -5.540 -2.856 1.00 92.06 111 ALA A N 1
ATOM 808 C CA . ALA A 1 111 ? 13.528 -5.128 -2.894 1.00 92.06 111 ALA A CA 1
ATOM 809 C C . ALA A 1 111 ? 14.485 -6.265 -3.286 1.00 92.06 111 ALA A C 1
ATOM 811 O O . ALA A 1 111 ? 15.524 -5.994 -3.884 1.00 92.06 111 ALA A O 1
ATOM 812 N N . ARG A 1 112 ? 14.135 -7.520 -2.975 1.00 91.81 112 ARG A N 1
ATOM 813 C CA . ARG A 1 112 ? 14.903 -8.713 -3.368 1.00 91.81 112 ARG A CA 1
ATOM 814 C C . ARG A 1 112 ? 14.671 -9.123 -4.813 1.00 91.81 112 ARG A C 1
ATOM 816 O O . ARG A 1 112 ? 15.602 -9.563 -5.480 1.00 91.81 112 ARG A O 1
ATOM 823 N N . VAL A 1 113 ? 13.429 -9.019 -5.279 1.00 93.12 113 VAL A N 1
ATOM 824 C CA . VAL A 1 113 ? 13.054 -9.385 -6.647 1.00 93.12 113 VAL A CA 1
ATOM 825 C C . VAL A 1 113 ? 13.587 -8.357 -7.640 1.00 93.12 113 VAL A C 1
ATOM 827 O O . VAL A 1 113 ? 14.076 -8.752 -8.691 1.00 93.12 113 VAL A O 1
ATOM 830 N N . ILE A 1 114 ? 13.527 -7.066 -7.299 1.00 94.25 114 ILE A N 1
ATOM 831 C CA . ILE A 1 114 ? 13.845 -5.970 -8.216 1.00 94.25 114 ILE A CA 1
ATOM 832 C C . ILE A 1 114 ? 15.244 -5.428 -7.944 1.00 94.25 114 ILE A C 1
ATOM 834 O O . ILE A 1 114 ? 15.454 -4.625 -7.024 1.00 94.25 114 ILE A O 1
ATOM 838 N N . THR A 1 115 ? 16.185 -5.803 -8.806 1.00 91.25 115 THR A N 1
ATOM 839 C CA . THR A 1 115 ? 17.573 -5.339 -8.716 1.00 91.25 115 THR A CA 1
ATOM 840 C C . THR A 1 115 ? 17.718 -3.880 -9.175 1.00 91.25 115 THR A C 1
ATOM 842 O O . THR A 1 115 ? 16.874 -3.369 -9.917 1.00 91.25 115 THR A O 1
ATOM 845 N N . PRO A 1 116 ? 18.790 -3.171 -8.771 1.00 90.75 116 PRO A N 1
ATOM 846 C CA . PRO A 1 116 ? 19.085 -1.834 -9.293 1.00 90.75 116 PRO A CA 1
ATOM 847 C C . PRO A 1 116 ? 19.190 -1.794 -10.824 1.00 90.75 116 PRO A C 1
ATOM 849 O O . PRO A 1 116 ? 18.687 -0.856 -11.443 1.00 90.75 116 PRO A O 1
ATOM 852 N N . ASP A 1 117 ? 19.775 -2.833 -11.424 1.00 90.81 117 ASP A N 1
ATOM 853 C CA . ASP A 1 117 ? 19.908 -2.969 -12.878 1.00 90.81 117 ASP A CA 1
ATOM 854 C C . ASP A 1 117 ? 18.551 -3.158 -13.557 1.00 90.81 117 ASP A C 1
ATOM 856 O O . ASP A 1 117 ? 18.301 -2.624 -14.629 1.00 90.81 117 ASP A O 1
ATOM 860 N N . GLU A 1 118 ? 17.626 -3.868 -12.916 1.00 92.44 118 GLU A N 1
ATOM 861 C CA . GLU A 1 118 ? 16.273 -4.032 -13.439 1.00 92.44 118 GLU A CA 1
ATOM 862 C C . GLU A 1 118 ? 15.477 -2.721 -13.382 1.00 92.44 118 GLU A C 1
ATOM 864 O O . GLU A 1 118 ? 14.730 -2.410 -14.310 1.00 92.44 118 GLU A O 1
ATOM 869 N N . ARG A 1 119 ? 15.683 -1.898 -12.343 1.00 93.19 119 ARG A N 1
ATOM 870 C CA . ARG A 1 119 ? 15.084 -0.551 -12.264 1.00 93.19 119 ARG A CA 1
ATOM 871 C C . ARG A 1 119 ? 15.623 0.366 -13.352 1.00 93.19 119 ARG A C 1
ATOM 873 O O . ARG A 1 119 ? 14.848 1.095 -13.967 1.00 93.19 119 ARG A O 1
ATOM 880 N N . SER A 1 120 ? 16.934 0.343 -13.589 1.00 93.56 120 SER A N 1
ATOM 881 C CA . SER A 1 120 ? 17.554 1.165 -14.631 1.00 93.56 120 SER A CA 1
ATOM 882 C C . SER A 1 120 ? 17.155 0.688 -16.031 1.00 93.56 120 SER A C 1
ATOM 884 O O . SER A 1 120 ? 16.838 1.515 -16.888 1.00 93.56 120 SER A O 1
ATOM 886 N N . ALA A 1 121 ? 17.067 -0.626 -16.247 1.00 93.06 121 ALA A N 1
ATOM 887 C CA . ALA A 1 121 ? 16.559 -1.226 -17.476 1.00 93.06 121 ALA A CA 1
ATOM 888 C C . ALA A 1 121 ? 15.103 -0.827 -17.748 1.00 93.06 121 ALA A C 1
ATOM 890 O O . ALA A 1 121 ? 14.778 -0.406 -18.854 1.00 93.06 121 ALA A O 1
ATOM 891 N N . PHE A 1 122 ? 14.237 -0.882 -16.732 1.00 94.19 122 PHE A N 1
ATOM 892 C CA . PHE A 1 122 ? 12.846 -0.444 -16.851 1.00 94.19 122 PHE A CA 1
ATOM 893 C C . PHE A 1 122 ? 12.735 1.054 -17.166 1.00 94.19 122 PHE A C 1
ATOM 895 O O . PHE A 1 122 ? 12.011 1.437 -18.079 1.00 94.19 122 PHE A O 1
ATOM 902 N N . ALA A 1 123 ? 13.492 1.903 -16.463 1.00 93.62 123 ALA A N 1
ATOM 903 C CA . ALA A 1 123 ? 13.467 3.350 -16.681 1.00 93.62 123 ALA A CA 1
ATOM 904 C C . ALA A 1 123 ? 14.014 3.765 -18.059 1.00 93.62 123 ALA A C 1
ATOM 906 O O . ALA A 1 123 ? 13.546 4.741 -18.640 1.00 93.62 123 ALA A O 1
ATOM 907 N N . SER 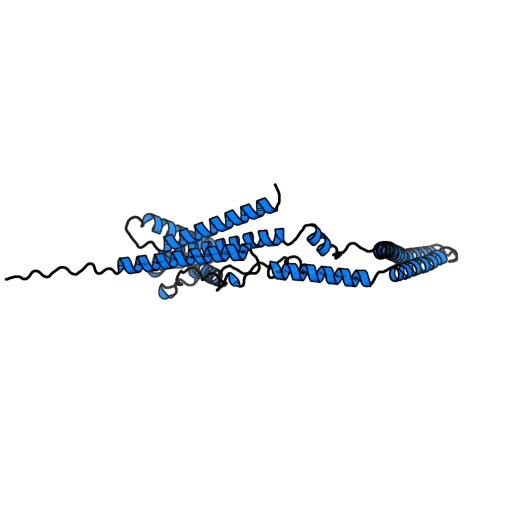A 1 124 ? 15.011 3.043 -18.575 1.00 91.62 124 SER A N 1
ATOM 908 C CA . SER A 1 124 ? 15.622 3.316 -19.883 1.00 91.62 124 SER A CA 1
ATOM 909 C C . SER A 1 124 ? 14.903 2.645 -21.057 1.00 91.62 124 SER A C 1
ATOM 911 O O . SER A 1 124 ? 15.119 3.040 -22.201 1.00 91.62 124 SER A O 1
ATOM 913 N N . GLY A 1 125 ? 14.077 1.627 -20.798 1.00 91.31 125 GLY A N 1
ATOM 914 C CA . GLY A 1 125 ? 13.508 0.749 -21.823 1.00 91.31 125 GLY A CA 1
ATOM 915 C C . GLY A 1 125 ? 14.522 -0.226 -22.435 1.00 91.31 125 GLY A C 1
ATOM 916 O O . GLY A 1 125 ? 14.202 -0.903 -23.414 1.00 91.31 125 GLY A O 1
ATOM 917 N N . TYR A 1 126 ? 15.739 -0.309 -21.890 1.00 91.19 126 TYR A N 1
ATOM 918 C CA . TYR A 1 126 ? 16.807 -1.196 -22.353 1.00 91.19 126 TYR A CA 1
ATOM 919 C C . TYR A 1 126 ? 16.982 -2.370 -21.390 1.00 91.19 126 TYR A C 1
ATOM 921 O O . TYR A 1 126 ? 17.778 -2.335 -20.455 1.00 91.19 126 TYR A O 1
ATOM 929 N N . HIS A 1 127 ? 16.222 -3.433 -21.642 1.00 91.81 127 HIS A N 1
ATOM 930 C CA . HIS A 1 127 ? 16.267 -4.698 -20.907 1.00 91.81 127 HIS A CA 1
ATOM 931 C C . HIS A 1 127 ? 17.398 -5.619 -21.364 1.00 91.81 127 HIS A C 1
ATOM 933 O O . HIS A 1 127 ? 17.805 -6.517 -20.630 1.00 91.81 127 HIS A O 1
ATOM 939 N N . LEU A 1 128 ? 17.919 -5.391 -22.569 1.00 90.75 128 LEU A N 1
ATOM 940 C CA . LEU A 1 128 ? 19.119 -6.028 -23.087 1.00 90.75 128 LEU A CA 1
ATOM 941 C C . LEU A 1 128 ? 20.147 -4.961 -23.468 1.00 90.75 128 LEU A C 1
ATOM 943 O O . LEU A 1 128 ? 19.765 -3.881 -23.928 1.00 90.75 128 LEU A O 1
ATOM 947 N N . PRO A 1 129 ? 21.454 -5.260 -23.351 1.00 87.69 129 PRO A N 1
ATOM 948 C CA . PRO A 1 129 ? 22.480 -4.363 -23.857 1.00 87.69 129 PRO A CA 1
ATOM 949 C C . PRO A 1 129 ? 22.256 -4.112 -25.359 1.00 87.69 129 PRO A C 1
ATOM 951 O O . PRO A 1 129 ? 21.945 -5.060 -26.097 1.00 87.69 129 PRO A O 1
ATOM 954 N N . PRO A 1 130 ? 22.366 -2.856 -25.827 1.00 85.19 130 PRO A N 1
ATOM 955 C CA . PRO A 1 130 ? 22.169 -2.525 -27.229 1.00 85.19 130 PRO A CA 1
ATOM 956 C C . PRO A 1 130 ? 23.185 -3.256 -28.106 1.00 85.19 130 PRO A C 1
ATOM 958 O O . PRO A 1 130 ? 24.348 -3.425 -27.741 1.00 85.19 130 PRO A O 1
ATOM 961 N N . SER A 1 131 ? 22.757 -3.707 -29.289 1.00 84.88 131 SER A N 1
ATOM 962 C CA . SER A 1 131 ? 23.716 -4.237 -30.258 1.00 84.88 131 SER A CA 1
ATOM 963 C C . SER A 1 131 ? 24.605 -3.094 -30.781 1.00 84.88 131 SER A C 1
ATOM 965 O O . SER A 1 131 ? 24.126 -1.964 -30.911 1.00 84.88 131 SER A O 1
ATOM 967 N N . PRO A 1 132 ? 25.869 -3.349 -31.172 1.00 84.44 132 PRO A N 1
ATOM 968 C CA . PRO A 1 132 ? 26.745 -2.307 -31.723 1.00 84.44 132 PRO A CA 1
ATOM 969 C C . PRO A 1 132 ? 26.154 -1.596 -32.950 1.00 84.44 132 PRO A C 1
ATOM 971 O O . PRO A 1 132 ? 26.491 -0.453 -33.256 1.00 84.44 132 PRO A O 1
ATOM 974 N N . ARG A 1 133 ? 25.267 -2.279 -33.687 1.00 84.00 133 ARG A N 1
ATOM 975 C CA . ARG A 1 133 ? 24.508 -1.693 -34.797 1.00 84.00 133 ARG A CA 1
ATOM 976 C C . ARG A 1 133 ? 23.479 -0.688 -34.294 1.00 84.00 133 ARG A C 1
ATOM 978 O O . ARG A 1 133 ? 23.387 0.405 -34.849 1.00 84.00 133 ARG A O 1
ATOM 985 N N . ASN A 1 134 ? 22.774 -1.026 -33.219 1.00 83.12 134 ASN A N 1
ATOM 986 C CA . ASN A 1 134 ? 21.779 -0.151 -32.629 1.00 83.12 134 ASN A CA 1
ATOM 987 C C . ASN A 1 134 ? 22.398 1.079 -31.944 1.00 83.12 134 ASN A C 1
ATOM 989 O O . ASN A 1 134 ? 21.868 2.176 -32.078 1.00 83.12 134 ASN A O 1
ATOM 993 N N . GLU A 1 135 ? 23.565 0.943 -31.309 1.00 84.31 135 GLU A N 1
ATOM 994 C CA . GLU A 1 135 ? 24.316 2.096 -30.785 1.00 84.31 135 GLU A CA 1
ATOM 995 C C . GLU A 1 135 ? 24.690 3.080 -31.904 1.00 84.31 135 GLU A C 1
ATOM 997 O O . GLU A 1 135 ? 24.440 4.282 -31.807 1.00 84.31 135 GLU A O 1
ATOM 1002 N N . ARG A 1 136 ? 25.232 2.565 -33.017 1.00 85.69 136 ARG A N 1
ATOM 1003 C CA . ARG A 1 136 ? 25.557 3.383 -34.198 1.00 85.69 136 ARG A CA 1
ATOM 1004 C C . ARG A 1 136 ? 24.310 4.018 -34.805 1.00 85.69 136 ARG A C 1
ATOM 1006 O O . ARG A 1 136 ? 24.352 5.188 -35.176 1.00 85.69 136 ARG A O 1
ATOM 1013 N N . SER A 1 137 ? 23.211 3.267 -34.882 1.00 84.12 137 SER A N 1
ATOM 1014 C CA . SER A 1 137 ? 21.909 3.776 -35.318 1.00 84.12 137 SER A CA 1
ATOM 1015 C C . SER A 1 137 ? 21.446 4.939 -34.441 1.00 84.12 137 SER A C 1
ATOM 1017 O O . SER A 1 137 ? 21.109 5.991 -34.973 1.00 84.12 137 SER A O 1
ATOM 1019 N N . ALA A 1 138 ? 21.512 4.813 -33.113 1.00 82.69 138 ALA A N 1
ATOM 1020 C CA . ALA A 1 138 ? 21.092 5.856 -32.179 1.00 82.69 138 ALA A CA 1
ATOM 1021 C C . ALA A 1 138 ? 21.924 7.144 -32.315 1.00 82.69 138 ALA A C 1
ATOM 1023 O O . ALA A 1 138 ? 21.365 8.246 -32.334 1.00 82.69 138 ALA A O 1
ATOM 1024 N N . VAL A 1 139 ? 23.247 7.019 -32.477 1.00 86.31 139 VAL A N 1
ATOM 1025 C CA . VAL A 1 139 ? 24.144 8.166 -32.713 1.00 86.31 139 VAL A CA 1
ATOM 1026 C C . VAL A 1 139 ? 23.803 8.859 -34.034 1.00 86.31 139 VAL A C 1
ATOM 1028 O O . VAL A 1 139 ? 23.635 10.080 -34.067 1.00 86.31 139 VAL A O 1
ATOM 1031 N N . LEU A 1 140 ? 23.645 8.091 -35.117 1.00 83.81 140 LEU A N 1
ATOM 1032 C CA . LEU A 1 140 ? 23.298 8.628 -36.435 1.00 83.81 140 LEU A CA 1
ATOM 1033 C C . LEU A 1 140 ? 21.897 9.239 -36.455 1.00 83.81 140 LEU A C 1
ATOM 1035 O O . LEU A 1 140 ? 21.706 10.290 -37.057 1.00 83.81 140 LEU A O 1
ATOM 1039 N N . HIS A 1 141 ? 20.934 8.628 -35.768 1.00 81.94 141 HIS A N 1
ATOM 1040 C CA . HIS A 1 141 ? 19.575 9.139 -35.652 1.00 81.94 141 HIS A CA 1
ATOM 1041 C C . HIS A 1 141 ? 19.568 10.481 -34.915 1.00 81.94 141 HIS A C 1
ATOM 1043 O O . HIS A 1 141 ? 19.032 11.458 -35.433 1.00 81.94 141 HIS A O 1
ATOM 1049 N N . THR A 1 142 ? 20.240 10.570 -33.765 1.00 84.69 142 THR A N 1
ATOM 1050 C CA . THR A 1 142 ? 20.362 11.817 -32.990 1.00 84.69 142 THR A CA 1
ATOM 1051 C C . THR A 1 142 ? 21.048 12.916 -33.804 1.00 84.69 142 THR A C 1
ATOM 1053 O O . THR A 1 142 ? 20.541 14.035 -33.887 1.00 84.69 142 THR A O 1
ATOM 1056 N N . GLY A 1 143 ? 22.154 12.585 -34.480 1.00 81.06 143 GLY A N 1
ATOM 1057 C CA . GLY A 1 143 ? 22.842 13.509 -35.382 1.00 81.06 143 GLY A CA 1
ATOM 1058 C C . GLY A 1 143 ? 21.969 13.948 -36.561 1.00 81.06 143 GLY A C 1
ATOM 1059 O O . GLY A 1 143 ? 21.937 15.130 -36.892 1.00 81.06 143 GLY A O 1
ATOM 1060 N N . SER A 1 144 ? 21.206 13.027 -37.156 1.00 82.38 144 SER A N 1
ATOM 1061 C CA . SER A 1 144 ? 20.292 13.327 -38.262 1.00 82.38 144 SER A CA 1
ATOM 1062 C C . SER A 1 144 ? 19.187 14.290 -37.846 1.00 82.38 144 SER A C 1
ATOM 1064 O O . SER A 1 144 ? 18.938 15.263 -38.550 1.00 82.38 144 SER A O 1
ATOM 1066 N N . VAL A 1 145 ? 18.580 14.078 -36.674 1.00 83.56 145 VAL A N 1
ATOM 1067 C CA . VAL A 1 145 ? 17.528 14.944 -36.132 1.00 83.56 145 VAL A CA 1
ATOM 1068 C C . VAL A 1 145 ? 18.085 16.334 -35.851 1.00 83.56 145 VAL A C 1
ATOM 1070 O O . VAL A 1 145 ? 17.473 17.317 -36.255 1.00 83.56 145 VAL A O 1
ATOM 1073 N N . ALA A 1 146 ? 19.270 16.433 -35.241 1.00 83.88 146 ALA A N 1
ATOM 1074 C CA . ALA A 1 146 ? 19.921 17.719 -35.023 1.00 83.88 146 ALA A CA 1
ATOM 1075 C C . ALA A 1 146 ? 20.139 18.464 -36.353 1.00 83.88 146 ALA A C 1
ATOM 1077 O O . ALA A 1 146 ? 19.691 19.598 -36.503 1.00 83.88 146 ALA A O 1
ATOM 1078 N N . VAL A 1 147 ? 20.741 17.816 -37.355 1.00 82.19 147 VAL A N 1
ATOM 1079 C CA . VAL A 1 147 ? 20.983 18.422 -38.678 1.00 82.19 147 VAL A CA 1
ATOM 1080 C C . VAL A 1 147 ? 19.674 18.829 -39.368 1.00 82.19 147 VAL A C 1
ATOM 1082 O O . VAL A 1 147 ? 19.590 19.922 -39.931 1.00 82.19 147 VAL A O 1
ATOM 1085 N N . LEU A 1 148 ? 18.637 17.990 -39.292 1.00 80.69 148 LEU A N 1
ATOM 1086 C CA . LEU A 1 148 ? 17.322 18.265 -39.874 1.00 80.69 148 LEU A CA 1
ATOM 1087 C C . LEU A 1 148 ? 16.575 19.400 -39.168 1.00 80.69 148 LEU A C 1
ATOM 1089 O O . LEU A 1 148 ? 15.808 20.086 -39.829 1.00 80.69 148 LEU A O 1
ATOM 1093 N N . ILE A 1 149 ? 16.789 19.627 -37.869 1.00 80.81 149 ILE A N 1
ATOM 1094 C CA . ILE A 1 149 ? 16.193 20.753 -37.127 1.00 80.81 149 ILE A CA 1
ATOM 1095 C C . ILE A 1 149 ? 16.970 22.050 -37.379 1.00 80.81 149 ILE A C 1
ATOM 1097 O O . ILE A 1 149 ? 16.370 23.108 -37.572 1.00 80.81 149 ILE A O 1
ATOM 1101 N N . PHE A 1 150 ? 18.303 21.988 -37.409 1.00 77.38 150 PHE A N 1
ATOM 1102 C CA . PHE A 1 150 ? 19.131 23.169 -37.654 1.00 77.38 150 PHE A CA 1
ATOM 1103 C C . PHE A 1 150 ? 19.053 23.649 -39.109 1.00 77.38 150 PHE A C 1
ATOM 1105 O O . PHE A 1 150 ? 19.163 24.848 -39.354 1.00 77.38 150 PHE A O 1
ATOM 1112 N N . SER A 1 151 ? 18.801 22.761 -40.076 1.00 73.81 151 SER A N 1
ATOM 1113 C CA . SER A 1 151 ? 18.715 23.126 -41.497 1.00 73.81 151 SER A CA 1
ATOM 1114 C C . SER A 1 151 ? 17.591 24.144 -41.818 1.00 73.81 151 SER A C 1
ATOM 1116 O O . SER A 1 151 ? 17.897 25.168 -42.433 1.00 73.81 151 SER A O 1
ATOM 1118 N N . PRO A 1 152 ? 16.333 23.978 -41.357 1.00 69.88 152 PRO A N 1
ATOM 1119 C CA . PRO A 1 152 ? 15.269 24.979 -41.481 1.00 69.88 152 PRO A CA 1
ATOM 1120 C C . PRO A 1 152 ? 15.574 26.304 -40.778 1.00 69.88 152 PRO A C 1
ATOM 1122 O O . PRO A 1 152 ? 15.223 27.359 -41.296 1.00 69.88 152 PRO A O 1
ATOM 1125 N N . ILE A 1 153 ? 16.237 26.267 -39.616 1.00 74.25 153 ILE A N 1
ATOM 1126 C CA . ILE A 1 153 ? 16.626 27.474 -38.866 1.00 74.25 153 ILE A CA 1
ATOM 1127 C C . ILE A 1 153 ? 17.650 28.278 -39.669 1.00 74.25 153 ILE A C 1
ATOM 1129 O O . ILE A 1 153 ? 17.497 29.488 -39.839 1.00 74.25 153 ILE A O 1
ATOM 1133 N N . VAL A 1 154 ? 18.656 27.597 -40.225 1.00 67.69 154 VAL A N 1
ATOM 1134 C CA . VAL A 1 154 ? 19.624 28.198 -41.149 1.00 67.69 154 VAL A CA 1
ATOM 1135 C C . VAL A 1 154 ? 18.899 28.765 -42.369 1.00 67.69 154 VAL A C 1
ATOM 1137 O O . VAL A 1 154 ? 19.179 29.892 -42.768 1.00 67.69 154 VAL A O 1
ATOM 1140 N N . TRP A 1 155 ? 17.912 28.052 -42.916 1.00 69.94 155 TRP A N 1
ATOM 1141 C CA . TRP A 1 155 ? 17.081 28.526 -44.027 1.00 69.94 155 TRP A CA 1
ATOM 1142 C C . TRP A 1 155 ? 16.303 29.806 -43.698 1.00 69.94 155 TRP A C 1
ATOM 1144 O O . TRP A 1 155 ? 16.349 30.766 -44.465 1.00 69.94 155 TRP A O 1
ATOM 1154 N N . ALA A 1 156 ? 15.626 29.858 -42.551 1.00 74.62 156 ALA A N 1
ATOM 1155 C CA . ALA A 1 156 ? 14.857 31.021 -42.116 1.00 74.62 156 ALA A CA 1
ATOM 1156 C C . ALA A 1 156 ? 15.756 32.244 -41.880 1.00 74.62 156 ALA A C 1
ATOM 1158 O O . ALA A 1 156 ? 15.430 33.344 -42.325 1.00 74.62 156 ALA A O 1
ATOM 1159 N N . LEU A 1 157 ? 16.919 32.045 -41.250 1.00 70.75 157 LEU A N 1
ATOM 1160 C CA . LEU A 1 157 ? 17.911 33.102 -41.041 1.00 70.75 157 LEU A CA 1
ATOM 1161 C C . LEU A 1 157 ? 18.470 33.619 -42.376 1.00 70.75 157 LEU A C 1
ATOM 1163 O O . LEU A 1 157 ? 18.659 34.819 -42.557 1.00 70.75 157 LEU A O 1
ATOM 1167 N N . THR A 1 158 ? 18.688 32.714 -43.330 1.00 66.88 158 THR A N 1
ATOM 1168 C CA . THR A 1 158 ? 19.160 33.040 -44.682 1.00 66.88 158 THR A CA 1
ATOM 1169 C C . THR A 1 158 ? 18.140 33.864 -45.452 1.00 66.88 158 THR A C 1
ATOM 1171 O O . THR A 1 158 ? 18.498 34.872 -46.054 1.00 66.88 158 THR A O 1
ATOM 1174 N N . LEU A 1 159 ? 16.868 33.457 -45.418 1.00 71.44 159 LEU A N 1
ATOM 1175 C CA . LEU A 1 159 ? 15.776 34.201 -46.043 1.00 71.44 159 LEU A CA 1
ATOM 1176 C C . LEU A 1 159 ? 15.613 35.582 -45.406 1.00 71.44 159 LEU A C 1
ATOM 1178 O O . LEU A 1 159 ? 15.474 36.568 -46.121 1.00 71.44 159 LEU A O 1
ATOM 1182 N N . LEU A 1 160 ? 15.692 35.675 -44.078 1.00 74.94 160 LEU A N 1
ATOM 1183 C CA . LEU A 1 160 ? 15.649 36.948 -43.361 1.00 74.94 160 LEU A CA 1
ATOM 1184 C C . LEU A 1 160 ? 16.788 37.883 -43.805 1.00 74.94 160 LEU A C 1
ATOM 1186 O O . LEU A 1 160 ? 16.533 39.028 -44.171 1.00 74.94 160 LEU A O 1
ATOM 1190 N N . LEU A 1 161 ? 18.031 37.389 -43.834 1.00 69.31 161 LEU A N 1
ATOM 1191 C CA . LEU A 1 161 ? 19.194 38.152 -44.304 1.00 69.31 161 LEU A CA 1
ATOM 1192 C C . LEU A 1 161 ? 19.069 38.548 -45.781 1.00 69.31 161 LEU A C 1
ATOM 1194 O O . LEU A 1 161 ? 19.450 39.660 -46.144 1.00 69.31 161 LEU A O 1
ATOM 1198 N N . PHE A 1 162 ? 18.504 37.680 -46.623 1.00 69.00 162 PHE A N 1
ATOM 1199 C CA . PHE A 1 162 ? 18.197 37.985 -48.021 1.00 69.00 162 PHE A CA 1
ATOM 1200 C C . PHE A 1 162 ? 17.220 39.164 -48.135 1.00 69.00 162 PHE A C 1
ATOM 1202 O O . PHE A 1 162 ? 17.521 40.138 -48.825 1.00 69.00 162 PHE A O 1
ATOM 1209 N N . PHE A 1 163 ? 16.100 39.128 -47.404 1.00 74.38 163 PHE A N 1
ATOM 1210 C CA . PHE A 1 163 ? 15.119 40.219 -47.390 1.00 74.38 163 PHE A CA 1
ATOM 1211 C C . PHE A 1 163 ? 15.693 41.534 -46.837 1.00 74.38 163 PHE A C 1
ATOM 1213 O O . PHE A 1 163 ? 15.325 42.601 -47.318 1.00 74.38 163 PHE A O 1
ATOM 1220 N N . LEU A 1 164 ? 16.608 41.471 -45.863 1.00 75.44 164 LEU A N 1
ATOM 1221 C CA . LEU A 1 164 ? 17.261 42.647 -45.270 1.00 75.44 164 LEU A CA 1
ATOM 1222 C C . LEU A 1 164 ? 18.358 43.264 -46.150 1.00 75.44 164 LEU A C 1
ATOM 1224 O O . LEU A 1 164 ? 18.569 44.471 -46.089 1.00 75.44 164 LEU A O 1
ATOM 1228 N N . THR A 1 165 ? 19.085 42.458 -46.929 1.00 73.19 165 THR A N 1
ATOM 1229 C CA . THR A 1 165 ? 20.298 42.909 -47.645 1.00 73.19 165 THR A CA 1
ATOM 1230 C C . THR A 1 165 ? 20.136 43.014 -49.161 1.00 73.19 165 THR A C 1
ATOM 1232 O O . THR A 1 165 ? 20.993 43.606 -49.812 1.00 73.19 165 THR A O 1
ATOM 1235 N N . GLY A 1 166 ? 19.072 42.448 -49.744 1.00 67.69 166 GLY A N 1
ATOM 1236 C CA . GLY A 1 166 ? 18.796 42.508 -51.187 1.00 67.69 166 GLY A CA 1
ATOM 1237 C C . GLY A 1 166 ? 19.818 41.781 -52.076 1.00 67.69 166 GLY A C 1
ATOM 1238 O O . GLY A 1 166 ? 19.835 41.983 -53.289 1.00 67.69 166 GLY A O 1
ATOM 1239 N N . THR A 1 167 ? 20.695 40.959 -51.495 1.00 62.53 167 THR A N 1
ATOM 1240 C CA . THR A 1 167 ? 21.756 40.222 -52.205 1.00 62.53 167 THR A CA 1
ATOM 1241 C C . THR A 1 167 ? 21.223 38.943 -52.855 1.00 62.53 167 THR A C 1
ATOM 1243 O O . THR A 1 167 ? 20.279 38.357 -52.360 1.00 62.53 167 THR A O 1
ATOM 1246 N N . SER A 1 168 ? 21.802 38.452 -53.958 1.00 63.34 168 SER A N 1
ATOM 1247 C CA . SER A 1 168 ? 21.348 37.204 -54.609 1.00 63.34 168 SER A CA 1
ATOM 1248 C C . SER A 1 168 ? 21.585 35.954 -53.734 1.00 63.34 168 SER A C 1
ATOM 1250 O O . SER A 1 168 ? 22.687 35.790 -53.214 1.00 63.34 168 SER A O 1
ATOM 1252 N N . LEU A 1 169 ? 20.601 35.041 -53.655 1.00 60.09 169 LEU A N 1
ATOM 1253 C CA . LEU A 1 169 ? 20.498 33.817 -52.811 1.00 60.09 169 LEU A CA 1
ATOM 1254 C C . LEU A 1 169 ? 21.627 32.752 -52.915 1.00 60.09 169 LEU A C 1
ATOM 1256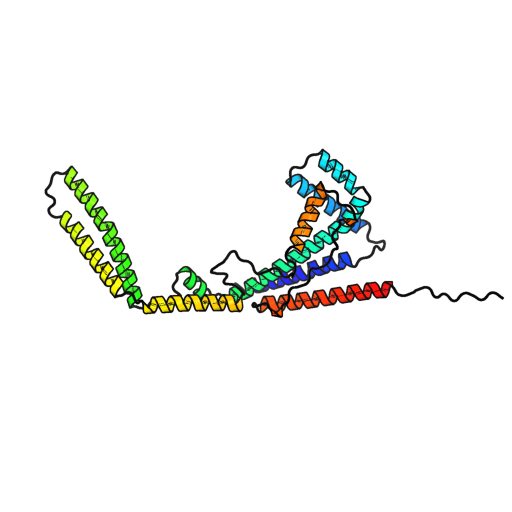 O O . LEU A 1 169 ? 21.457 31.615 -52.480 1.00 60.09 169 LEU A O 1
ATOM 1260 N N . ASN A 1 170 ? 22.777 33.052 -53.509 1.00 64.69 170 ASN A N 1
ATOM 1261 C CA . ASN A 1 170 ? 23.532 32.047 -54.255 1.00 64.69 170 ASN A CA 1
ATOM 1262 C C . ASN A 1 170 ? 24.526 31.144 -53.479 1.00 64.69 170 ASN A C 1
ATOM 1264 O O . ASN A 1 170 ? 24.935 30.158 -54.071 1.00 64.69 170 ASN A O 1
ATOM 1268 N N . PRO A 1 171 ? 24.939 31.387 -52.213 1.00 61.91 171 PRO A N 1
ATOM 1269 C CA . PRO A 1 171 ? 25.725 30.385 -51.466 1.00 61.91 171 PRO A CA 1
ATOM 1270 C C . PRO A 1 171 ? 25.000 29.779 -50.256 1.00 61.91 171 PRO A C 1
ATOM 1272 O O . PRO A 1 171 ? 25.157 28.595 -49.966 1.00 61.91 171 PRO A O 1
ATOM 1275 N N . VAL A 1 172 ? 24.176 30.555 -49.551 1.00 58.22 172 VAL A N 1
ATOM 1276 C CA . VAL A 1 172 ? 23.599 30.119 -48.269 1.00 58.22 172 VAL A CA 1
ATOM 1277 C C . VAL A 1 172 ? 22.351 29.237 -48.467 1.00 58.22 172 VAL A C 1
ATOM 1279 O O . VAL A 1 172 ? 22.125 28.307 -47.695 1.00 58.22 172 VAL A O 1
ATOM 1282 N N . ALA A 1 173 ? 21.603 29.418 -49.564 1.00 62.25 173 ALA A N 1
ATOM 1283 C CA . ALA A 1 173 ? 20.505 28.516 -49.932 1.00 62.25 173 ALA A CA 1
ATOM 1284 C C . ALA A 1 173 ? 20.998 27.084 -50.240 1.00 62.25 173 ALA A C 1
ATOM 1286 O O . ALA A 1 173 ? 20.331 26.106 -49.886 1.00 62.25 173 ALA A O 1
ATOM 1287 N N . HIS A 1 174 ? 22.202 26.944 -50.815 1.00 66.06 174 HIS A N 1
ATOM 1288 C CA . HIS A 1 174 ? 22.832 25.635 -51.043 1.00 66.06 174 HIS A CA 1
ATOM 1289 C C . HIS A 1 174 ? 23.216 24.946 -49.734 1.00 66.06 174 HIS A C 1
ATOM 1291 O O . HIS A 1 174 ? 23.083 23.731 -49.642 1.00 66.06 174 HIS A O 1
ATOM 1297 N N . LEU A 1 175 ? 23.621 25.695 -48.699 1.00 67.31 175 LEU A N 1
ATOM 1298 C CA . LEU A 1 175 ? 23.938 25.130 -47.378 1.00 67.31 175 LEU A CA 1
ATOM 1299 C C . LEU A 1 175 ? 22.706 24.522 -46.703 1.00 67.31 175 LEU A C 1
ATOM 1301 O O . LEU A 1 175 ? 22.786 23.445 -46.114 1.00 67.31 175 LEU A O 1
ATOM 1305 N N . GLY A 1 176 ? 21.552 25.176 -46.830 1.00 65.75 176 GLY A N 1
ATOM 1306 C CA . GLY A 1 176 ? 20.293 24.652 -46.317 1.00 65.75 176 GLY A CA 1
ATOM 1307 C C . GLY A 1 176 ? 19.856 23.362 -47.020 1.00 65.75 176 GLY A C 1
ATOM 1308 O O . GLY A 1 176 ? 19.533 22.377 -46.353 1.00 65.75 176 GLY A O 1
ATOM 1309 N N . GLY A 1 177 ? 19.917 23.336 -48.359 1.00 71.25 177 GLY A N 1
ATOM 1310 C CA . GLY A 1 177 ? 19.641 22.132 -49.157 1.00 71.25 177 GLY A CA 1
ATOM 1311 C C . GLY A 1 177 ? 20.624 20.985 -48.884 1.00 71.25 177 GLY A C 1
ATOM 1312 O O . GLY A 1 177 ? 20.207 19.836 -48.732 1.00 71.25 177 GLY A O 1
ATOM 1313 N N . LEU A 1 178 ? 21.914 21.296 -48.728 1.00 77.38 178 LEU A N 1
ATOM 1314 C CA . LEU A 1 178 ? 22.945 20.338 -48.325 1.00 77.38 178 LEU A CA 1
ATOM 1315 C C . LEU A 1 178 ? 22.656 19.764 -46.929 1.00 77.38 178 LEU A C 1
ATOM 1317 O O . LEU A 1 178 ? 22.775 18.559 -46.727 1.00 77.38 178 LEU A O 1
ATOM 1321 N N . GLY A 1 179 ? 22.216 20.601 -45.984 1.00 75.56 179 GLY A N 1
ATOM 1322 C CA . GLY A 1 179 ? 21.806 20.173 -44.646 1.00 75.56 179 GLY A CA 1
ATOM 1323 C C . GLY A 1 179 ? 20.646 19.175 -44.672 1.00 75.56 179 GLY A C 1
ATOM 1324 O O . GLY A 1 179 ? 20.713 18.154 -43.992 1.00 75.56 179 GLY A O 1
ATOM 1325 N N . LEU A 1 180 ? 19.623 19.401 -45.505 1.00 77.81 180 LEU A N 1
ATOM 1326 C CA . LEU A 1 180 ? 18.522 18.444 -45.676 1.00 77.81 180 LEU A CA 1
ATOM 1327 C C . LEU A 1 180 ? 18.993 17.123 -46.300 1.00 77.81 180 LEU A C 1
ATOM 1329 O O . LEU A 1 180 ? 18.574 16.059 -45.850 1.00 77.81 180 LEU A O 1
ATOM 1333 N N . LEU A 1 181 ? 19.886 17.170 -47.293 1.00 82.12 181 LEU A N 1
ATOM 1334 C CA . LEU A 1 181 ? 20.449 15.966 -47.915 1.00 82.12 181 LEU A CA 1
ATOM 1335 C C . LEU A 1 181 ? 21.311 15.159 -46.936 1.00 82.12 181 LEU A C 1
ATOM 1337 O O . LEU A 1 181 ? 21.158 13.939 -46.845 1.00 82.12 181 LEU A O 1
ATOM 1341 N N . ILE A 1 182 ? 22.183 15.824 -46.175 1.00 81.88 182 ILE A N 1
ATOM 1342 C CA . ILE A 1 182 ? 23.019 15.187 -45.149 1.00 81.88 182 ILE A CA 1
ATOM 1343 C C . ILE A 1 182 ? 22.130 14.610 -44.047 1.00 81.88 182 ILE A C 1
ATOM 1345 O O . ILE A 1 182 ? 22.255 13.432 -43.718 1.00 81.88 182 ILE A O 1
ATOM 1349 N N . GLY A 1 183 ? 21.187 15.398 -43.524 1.00 79.12 183 GLY A N 1
ATOM 1350 C CA . GLY A 1 183 ? 20.239 14.961 -42.503 1.00 79.12 183 GLY A CA 1
ATOM 1351 C C . GLY A 1 183 ? 19.403 13.762 -42.957 1.00 79.12 183 GLY A C 1
ATOM 1352 O O . GLY A 1 183 ? 19.325 12.764 -42.245 1.00 79.12 183 GLY A O 1
ATOM 1353 N N . GLY A 1 184 ? 18.861 13.800 -44.177 1.00 81.19 184 GLY A N 1
ATOM 1354 C CA . GLY A 1 184 ? 18.100 12.693 -44.761 1.00 81.19 184 GLY A CA 1
ATOM 1355 C C . GLY A 1 184 ? 18.939 11.429 -44.976 1.00 81.19 184 GLY A C 1
ATOM 1356 O O . GLY A 1 184 ? 18.478 10.325 -44.683 1.00 81.19 184 GLY A O 1
ATOM 1357 N N . THR A 1 185 ? 20.194 11.572 -45.412 1.00 84.12 185 THR A N 1
ATOM 1358 C CA . THR A 1 185 ? 21.119 10.439 -45.594 1.00 84.12 185 THR A CA 1
ATOM 1359 C C . THR A 1 185 ? 21.509 9.813 -44.253 1.00 84.12 185 THR A C 1
ATOM 1361 O O . THR A 1 185 ? 21.517 8.587 -44.119 1.00 84.12 185 THR A O 1
ATOM 1364 N N . LEU A 1 186 ? 21.781 10.630 -43.232 1.00 84.00 186 LEU A N 1
ATOM 1365 C CA . LEU A 1 186 ? 22.057 10.159 -41.871 1.00 84.00 186 LEU A CA 1
ATOM 1366 C C . LEU A 1 186 ? 20.839 9.453 -41.267 1.00 84.00 186 LEU A C 1
ATOM 1368 O O . LEU A 1 186 ? 20.978 8.392 -40.667 1.00 84.00 186 LEU A O 1
ATOM 1372 N N . TRP A 1 187 ? 19.636 9.982 -41.491 1.00 85.81 187 TRP A N 1
ATOM 1373 C CA . TRP A 1 187 ? 18.400 9.360 -41.022 1.00 85.81 187 TRP A CA 1
ATOM 1374 C C . TRP A 1 187 ? 18.144 8.008 -41.704 1.00 85.81 187 TRP A C 1
ATOM 1376 O O . TRP A 1 187 ? 17.833 7.013 -41.046 1.00 85.81 187 TRP A O 1
ATOM 1386 N N . PHE A 1 188 ? 18.337 7.931 -43.024 1.00 87.44 188 PHE A N 1
ATOM 1387 C CA . PHE A 1 188 ? 18.181 6.684 -43.774 1.00 87.44 188 PHE A CA 1
ATOM 1388 C C . PHE A 1 188 ? 19.223 5.630 -43.374 1.00 87.44 188 PHE A C 1
ATOM 1390 O O . PHE A 1 188 ? 18.887 4.455 -43.208 1.00 87.44 188 PHE A O 1
ATOM 1397 N N . THR A 1 189 ? 20.482 6.035 -43.184 1.00 82.94 189 THR A N 1
ATOM 1398 C CA . THR A 1 189 ? 21.549 5.127 -42.733 1.00 82.94 189 THR A CA 1
ATOM 1399 C C . THR A 1 189 ? 21.330 4.661 -41.296 1.00 82.94 189 THR A C 1
ATOM 1401 O O . THR A 1 189 ? 21.493 3.470 -41.036 1.00 82.94 189 THR A O 1
ATOM 1404 N N . ALA A 1 190 ? 20.861 5.532 -40.397 1.00 81.88 190 ALA A N 1
ATOM 1405 C CA . ALA A 1 190 ? 20.423 5.144 -39.058 1.00 81.88 190 ALA A CA 1
ATOM 1406 C C . ALA A 1 190 ? 19.334 4.064 -39.127 1.00 81.88 190 ALA A C 1
ATOM 1408 O O . ALA A 1 190 ? 19.492 2.982 -38.570 1.00 81.88 190 ALA A O 1
ATOM 1409 N N . ARG A 1 191 ? 18.277 4.284 -39.919 1.00 84.69 191 ARG A N 1
ATOM 1410 C CA . ARG A 1 191 ? 17.182 3.313 -40.071 1.00 84.69 191 ARG A CA 1
ATOM 1411 C C . ARG A 1 191 ? 17.638 1.967 -40.644 1.00 84.69 191 ARG A C 1
ATOM 1413 O O . ARG A 1 191 ? 17.084 0.936 -40.283 1.00 84.69 191 ARG A O 1
ATOM 1420 N N . ARG A 1 192 ? 18.638 1.957 -41.530 1.00 84.44 192 ARG A N 1
ATOM 1421 C CA . ARG A 1 192 ? 19.240 0.726 -42.076 1.00 84.44 192 ARG A CA 1
ATOM 1422 C C . ARG A 1 192 ? 20.124 -0.015 -41.073 1.00 84.44 192 ARG A C 1
ATOM 1424 O O . ARG A 1 192 ? 20.287 -1.224 -41.208 1.00 84.44 192 ARG A O 1
ATOM 1431 N N . LEU A 1 193 ? 20.712 0.704 -40.120 1.00 84.19 193 LEU A N 1
ATOM 1432 C CA . LEU A 1 193 ? 21.536 0.148 -39.046 1.00 84.19 193 LEU A CA 1
ATOM 1433 C C . LEU A 1 193 ? 20.717 -0.242 -37.812 1.00 84.19 193 LEU A C 1
ATOM 1435 O O . LEU A 1 193 ? 21.241 -0.953 -36.958 1.00 84.19 193 LEU A O 1
ATOM 1439 N N . ALA A 1 194 ? 19.458 0.193 -37.719 1.00 82.75 194 ALA A N 1
ATOM 1440 C CA . ALA A 1 194 ? 18.535 -0.270 -36.695 1.00 82.75 194 ALA A CA 1
ATOM 1441 C C . ALA A 1 194 ? 18.400 -1.798 -36.766 1.00 82.75 194 ALA A C 1
ATOM 1443 O O . ALA A 1 194 ? 18.258 -2.379 -37.843 1.00 82.75 194 ALA A O 1
ATOM 1444 N N . ASP A 1 195 ? 18.471 -2.436 -35.604 1.00 84.69 195 ASP A N 1
ATOM 1445 C CA . ASP A 1 195 ? 18.422 -3.885 -35.455 1.00 84.69 195 ASP A CA 1
ATOM 1446 C C . ASP A 1 195 ? 17.019 -4.278 -34.959 1.00 84.69 195 ASP A C 1
ATOM 1448 O O . ASP A 1 195 ? 16.761 -4.236 -33.752 1.00 84.69 195 ASP A O 1
ATOM 1452 N N . PRO A 1 196 ? 16.069 -4.592 -35.863 1.00 85.12 196 PRO A N 1
ATOM 1453 C CA . PRO A 1 196 ? 14.695 -4.895 -35.466 1.00 85.12 196 PRO A CA 1
ATOM 1454 C C . PRO A 1 196 ? 14.617 -6.144 -34.581 1.00 85.12 196 PRO A C 1
ATOM 1456 O O . PRO A 1 196 ? 13.805 -6.187 -33.661 1.00 85.12 196 PRO A O 1
ATOM 1459 N N . GLU A 1 197 ? 15.501 -7.123 -34.789 1.00 89.31 197 GLU A N 1
ATOM 1460 C CA . GLU A 1 197 ? 15.568 -8.326 -33.957 1.00 89.31 197 GLU A CA 1
ATOM 1461 C C . GLU A 1 197 ? 16.025 -8.009 -32.533 1.00 89.31 197 GLU A C 1
ATOM 1463 O O . GLU A 1 197 ? 15.602 -8.663 -31.577 1.00 89.31 197 GLU A O 1
ATOM 1468 N N . TRP A 1 198 ? 16.897 -7.012 -32.359 1.00 90.44 198 TRP A N 1
ATOM 1469 C CA . TRP A 1 198 ? 17.238 -6.522 -31.029 1.00 90.44 198 TRP A CA 1
ATOM 1470 C C . TRP A 1 198 ? 16.026 -5.893 -30.337 1.00 90.44 198 TRP A C 1
ATOM 1472 O O . TRP A 1 198 ? 15.777 -6.229 -29.183 1.00 90.44 198 TRP A O 1
ATOM 1482 N N . HIS A 1 199 ? 15.238 -5.062 -31.028 1.00 88.62 199 HIS A N 1
ATOM 1483 C CA . HIS A 1 199 ? 14.033 -4.462 -30.442 1.00 88.62 199 HIS A CA 1
ATOM 1484 C C . HIS A 1 199 ? 13.036 -5.528 -29.979 1.00 88.62 199 HIS A C 1
ATOM 1486 O O . HIS A 1 199 ? 12.582 -5.474 -28.839 1.00 88.62 199 HIS A O 1
ATOM 1492 N N . THR A 1 200 ? 12.773 -6.541 -30.811 1.00 92.44 200 THR A N 1
ATOM 1493 C CA . THR A 1 200 ? 11.885 -7.656 -30.451 1.00 92.44 200 THR A CA 1
ATOM 1494 C C . THR A 1 200 ? 12.412 -8.451 -29.256 1.00 92.44 200 THR A C 1
ATOM 1496 O O . THR A 1 200 ? 11.654 -8.774 -28.345 1.00 92.44 200 THR A O 1
ATOM 1499 N N . ARG A 1 201 ? 13.716 -8.754 -29.208 1.00 94.25 201 ARG A N 1
ATOM 1500 C CA . ARG A 1 201 ? 14.313 -9.457 -28.058 1.00 94.25 201 ARG A CA 1
ATOM 1501 C C . ARG A 1 201 ? 14.303 -8.609 -26.788 1.00 94.25 201 ARG A C 1
ATOM 1503 O O . ARG A 1 201 ? 14.096 -9.150 -25.708 1.00 94.25 201 ARG A O 1
ATOM 1510 N N . ASN A 1 202 ? 14.525 -7.304 -26.911 1.00 93.75 202 ASN A N 1
ATOM 1511 C CA . ASN A 1 202 ? 14.496 -6.366 -25.795 1.00 93.75 202 ASN A CA 1
ATOM 1512 C C . ASN A 1 202 ? 13.081 -6.234 -25.213 1.00 93.75 202 ASN A C 1
ATOM 1514 O O . ASN A 1 202 ? 12.918 -6.263 -23.997 1.00 93.75 202 ASN A O 1
ATOM 1518 N N . GLU A 1 203 ? 12.062 -6.159 -26.070 1.00 94.38 203 GLU A N 1
ATOM 1519 C CA . GLU A 1 203 ? 10.655 -6.180 -25.661 1.00 94.38 203 GLU A CA 1
ATOM 1520 C C . GLU A 1 203 ? 10.295 -7.501 -24.969 1.00 94.38 203 GLU A C 1
ATOM 1522 O O . GLU A 1 203 ? 9.751 -7.491 -23.867 1.00 94.38 203 GLU A O 1
ATOM 1527 N N . ALA A 1 204 ? 10.690 -8.640 -25.548 1.00 96.38 204 ALA A N 1
ATOM 1528 C CA . ALA A 1 204 ? 10.482 -9.949 -24.934 1.00 96.38 204 ALA A CA 1
ATOM 1529 C C . ALA A 1 204 ? 11.181 -10.078 -23.567 1.00 96.38 204 ALA A C 1
ATOM 1531 O O . ALA A 1 204 ? 10.611 -10.644 -22.638 1.00 96.38 204 ALA A O 1
ATOM 1532 N N . ALA A 1 205 ? 12.390 -9.527 -23.417 1.00 95.25 205 ALA A N 1
ATOM 1533 C CA . ALA A 1 205 ? 13.097 -9.488 -22.138 1.00 95.25 205 ALA A CA 1
ATOM 1534 C C . ALA A 1 205 ? 12.378 -8.603 -21.106 1.00 95.25 205 ALA A C 1
ATOM 1536 O O . ALA A 1 205 ? 12.297 -8.975 -19.935 1.00 95.25 205 ALA A O 1
ATOM 1537 N N . GLY A 1 206 ? 11.819 -7.467 -21.535 1.00 95.06 206 GLY A N 1
ATOM 1538 C CA . GLY A 1 206 ? 10.998 -6.600 -20.687 1.00 95.06 206 GLY A CA 1
ATOM 1539 C C . GLY A 1 206 ? 9.731 -7.293 -20.189 1.00 95.06 206 GLY A C 1
ATOM 1540 O O . GLY A 1 206 ? 9.449 -7.260 -18.989 1.00 95.06 206 GLY A O 1
ATOM 1541 N N . LEU A 1 207 ? 9.019 -7.984 -21.084 1.00 96.31 207 LEU A N 1
ATOM 1542 C CA . LEU A 1 207 ? 7.838 -8.783 -20.743 1.00 96.31 207 LEU A CA 1
ATOM 1543 C C . LEU A 1 207 ? 8.188 -9.928 -19.789 1.00 96.31 207 LEU A C 1
ATOM 1545 O O . LEU A 1 207 ? 7.547 -10.066 -18.755 1.00 96.31 207 LEU A O 1
ATOM 1549 N N . ALA A 1 208 ? 9.257 -10.680 -20.060 1.00 96.31 208 ALA A N 1
ATOM 1550 C CA . ALA A 1 208 ? 9.697 -11.763 -19.182 1.00 96.31 208 ALA A CA 1
ATOM 1551 C C . ALA A 1 208 ? 10.082 -11.264 -17.776 1.00 96.31 208 ALA A C 1
ATOM 1553 O O . ALA A 1 208 ? 9.795 -11.925 -16.776 1.00 96.31 208 ALA A O 1
ATOM 1554 N N . ALA A 1 209 ? 10.714 -10.088 -17.678 1.00 95.19 209 ALA A N 1
ATOM 1555 C CA . ALA A 1 209 ? 11.012 -9.464 -16.393 1.00 95.19 209 ALA A CA 1
ATOM 1556 C C . ALA A 1 209 ? 9.724 -9.051 -15.658 1.00 95.19 209 ALA A C 1
ATOM 1558 O O . ALA A 1 209 ? 9.588 -9.316 -14.464 1.00 95.19 209 ALA A O 1
ATOM 1559 N N . ALA A 1 210 ? 8.758 -8.453 -16.363 1.00 96.06 210 ALA A N 1
ATOM 1560 C CA . ALA A 1 210 ? 7.456 -8.107 -15.796 1.00 96.06 210 ALA A CA 1
ATOM 1561 C C . ALA A 1 210 ? 6.691 -9.348 -15.308 1.00 96.06 210 ALA A C 1
ATOM 1563 O O . ALA A 1 210 ? 6.244 -9.373 -14.161 1.00 96.06 210 ALA A O 1
ATOM 1564 N N . ASP A 1 211 ? 6.623 -10.405 -16.120 1.00 96.81 211 ASP A N 1
ATOM 1565 C CA . ASP A 1 211 ? 5.970 -11.672 -15.780 1.00 96.81 211 ASP A CA 1
ATOM 1566 C C . ASP A 1 211 ? 6.588 -12.301 -14.529 1.00 96.81 211 ASP A C 1
ATOM 1568 O O . ASP A 1 211 ? 5.866 -12.704 -13.616 1.00 96.81 211 ASP A O 1
ATOM 1572 N N . ARG A 1 212 ? 7.923 -12.295 -14.420 1.00 95.56 212 ARG A N 1
ATOM 1573 C CA . ARG A 1 212 ? 8.628 -12.763 -13.220 1.00 95.56 212 ARG A CA 1
ATOM 1574 C C . ARG A 1 212 ? 8.239 -11.961 -11.975 1.00 95.56 212 ARG A C 1
ATOM 1576 O O . ARG A 1 212 ? 8.030 -12.546 -10.911 1.00 95.56 212 ARG A O 1
ATOM 1583 N N . ARG A 1 213 ? 8.149 -10.628 -12.073 1.00 95.62 213 ARG A N 1
ATOM 1584 C CA . ARG A 1 213 ? 7.723 -9.780 -10.944 1.00 95.62 213 ARG A CA 1
ATOM 1585 C C . ARG A 1 213 ? 6.285 -10.094 -10.541 1.00 95.62 213 ARG A C 1
ATOM 1587 O O . ARG A 1 213 ? 6.022 -10.267 -9.355 1.00 95.62 213 ARG A O 1
ATOM 1594 N N . VAL A 1 214 ? 5.381 -10.257 -11.506 1.00 95.88 214 VAL A N 1
ATOM 1595 C CA . VAL A 1 214 ? 3.983 -10.646 -11.255 1.00 95.88 214 VAL A CA 1
ATOM 1596 C C . VAL A 1 214 ? 3.890 -12.035 -10.619 1.00 95.88 214 VAL A C 1
ATOM 1598 O O . VAL A 1 214 ? 3.122 -12.222 -9.676 1.00 95.88 214 VAL A O 1
ATOM 1601 N N . GLU A 1 215 ? 4.681 -13.002 -11.076 1.00 94.88 215 GLU A N 1
ATOM 1602 C CA . GLU A 1 215 ? 4.691 -14.361 -10.532 1.00 94.88 215 GLU A CA 1
ATOM 1603 C C . GLU A 1 215 ? 5.130 -14.390 -9.061 1.00 94.88 215 GLU A C 1
ATOM 1605 O O . GLU A 1 215 ? 4.521 -15.091 -8.249 1.00 94.88 215 GLU A O 1
ATOM 1610 N N . LEU A 1 216 ? 6.155 -13.608 -8.708 1.00 94.44 216 LEU A N 1
ATOM 1611 C CA . LEU A 1 216 ? 6.748 -13.602 -7.368 1.00 94.44 216 LEU A CA 1
ATOM 1612 C C . LEU A 1 216 ? 6.047 -12.647 -6.389 1.00 94.44 216 LEU A C 1
ATOM 1614 O O . LEU A 1 216 ? 5.973 -12.942 -5.197 1.00 94.44 216 LEU A O 1
ATOM 1618 N N . LEU A 1 217 ? 5.525 -11.515 -6.868 1.00 94.56 217 LEU A N 1
ATOM 1619 C CA . LEU A 1 217 ? 4.953 -10.446 -6.035 1.00 94.56 217 LEU A CA 1
ATOM 1620 C C . LEU A 1 217 ? 3.430 -10.305 -6.179 1.00 94.56 217 LEU A C 1
ATOM 1622 O O . LEU A 1 217 ? 2.810 -9.562 -5.420 1.00 94.56 217 LEU A O 1
ATOM 1626 N N . GLY A 1 218 ? 2.818 -10.991 -7.148 1.00 93.00 218 GLY A N 1
ATOM 1627 C CA . GLY A 1 218 ? 1.391 -10.906 -7.481 1.00 93.00 218 GLY A CA 1
ATOM 1628 C C . GLY A 1 218 ? 1.015 -9.740 -8.406 1.00 93.00 218 GLY A C 1
ATOM 1629 O O . GLY A 1 218 ? -0.078 -9.739 -8.972 1.00 93.00 218 GLY A O 1
ATOM 1630 N N . PHE A 1 219 ? 1.896 -8.753 -8.571 1.00 94.44 219 PHE A N 1
ATOM 1631 C CA . PHE A 1 219 ? 1.781 -7.658 -9.535 1.00 94.44 219 PHE A CA 1
ATOM 1632 C C . PHE A 1 219 ? 3.161 -7.048 -9.812 1.00 94.44 219 PHE A C 1
ATOM 1634 O O . PHE A 1 219 ? 4.120 -7.335 -9.098 1.00 94.44 219 PHE A O 1
ATOM 1641 N N . ASP A 1 220 ? 3.255 -6.203 -10.838 1.00 95.50 220 ASP A N 1
ATOM 1642 C CA . ASP A 1 220 ? 4.482 -5.483 -11.173 1.00 95.50 220 ASP A CA 1
ATOM 1643 C C . ASP A 1 220 ? 4.499 -4.079 -10.534 1.00 95.50 220 ASP A C 1
ATOM 1645 O O . ASP A 1 220 ? 3.769 -3.195 -10.993 1.00 95.50 220 ASP A O 1
ATOM 1649 N N . PRO A 1 221 ? 5.332 -3.833 -9.508 1.00 94.31 221 PRO A N 1
ATOM 1650 C CA . PRO A 1 221 ? 5.383 -2.537 -8.840 1.00 94.31 221 PRO A CA 1
ATOM 1651 C C . PRO A 1 221 ? 6.201 -1.481 -9.597 1.00 94.31 221 PRO A C 1
ATOM 1653 O O . PRO A 1 221 ? 6.183 -0.319 -9.204 1.00 94.31 221 PRO A O 1
ATOM 1656 N N . LEU A 1 222 ? 6.930 -1.849 -10.660 1.00 94.69 222 LEU A N 1
ATOM 1657 C CA . LEU A 1 222 ? 7.561 -0.863 -11.544 1.00 94.69 222 LEU A CA 1
ATOM 1658 C C . LEU A 1 222 ? 6.542 -0.276 -12.524 1.00 94.69 222 LEU A C 1
ATOM 1660 O O . LEU A 1 222 ? 6.564 0.925 -12.782 1.00 94.69 222 LEU A O 1
ATOM 1664 N N . ALA A 1 223 ? 5.629 -1.110 -13.027 1.00 94.00 223 ALA A N 1
ATOM 1665 C CA . ALA A 1 223 ? 4.536 -0.675 -13.892 1.00 94.00 223 ALA A CA 1
ATOM 1666 C C . ALA A 1 223 ? 3.432 0.075 -13.125 1.00 94.00 223 ALA A C 1
ATOM 1668 O O . ALA A 1 223 ? 2.849 1.013 -13.664 1.00 94.00 223 ALA A O 1
ATOM 1669 N N . ASP A 1 224 ? 3.157 -0.314 -11.876 1.00 94.44 224 ASP A N 1
ATOM 1670 C CA . ASP A 1 224 ? 2.156 0.328 -11.017 1.00 94.44 224 ASP A CA 1
ATOM 1671 C C . ASP A 1 224 ? 2.742 0.653 -9.629 1.00 94.44 224 ASP A C 1
ATOM 1673 O O . ASP A 1 224 ? 2.527 -0.087 -8.663 1.00 94.44 224 ASP A O 1
ATOM 1677 N N . PRO A 1 225 ? 3.499 1.761 -9.504 1.00 91.06 225 PRO A N 1
ATOM 1678 C CA . PRO A 1 225 ? 4.182 2.118 -8.259 1.00 91.06 225 PRO A CA 1
ATOM 1679 C C . PRO A 1 225 ? 3.225 2.552 -7.145 1.00 91.06 225 PRO A C 1
ATOM 1681 O O . PRO A 1 225 ? 3.606 2.583 -5.976 1.00 91.06 225 PRO A O 1
ATOM 1684 N N . THR A 1 226 ? 1.986 2.910 -7.489 1.00 92.50 226 THR A N 1
ATOM 1685 C CA . THR A 1 226 ? 0.965 3.333 -6.522 1.00 92.50 226 THR A CA 1
ATOM 1686 C C . THR A 1 226 ? 0.195 2.169 -5.916 1.00 92.50 226 THR A C 1
ATOM 1688 O O . THR A 1 226 ? -0.456 2.328 -4.880 1.00 92.50 226 THR A O 1
ATOM 1691 N N . ARG A 1 227 ? 0.251 0.992 -6.542 1.00 94.00 227 ARG A N 1
ATOM 1692 C CA . ARG A 1 227 ? -0.468 -0.185 -6.078 1.00 94.00 227 ARG A CA 1
ATOM 1693 C C . ARG A 1 227 ? 0.205 -0.797 -4.861 1.00 94.00 227 ARG A C 1
ATOM 1695 O O . ARG A 1 227 ? 1.370 -1.179 -4.878 1.00 94.00 227 ARG A O 1
ATOM 1702 N N . LEU A 1 228 ? -0.585 -0.937 -3.803 1.00 92.50 228 LEU A N 1
ATOM 1703 C CA . LEU A 1 228 ? -0.181 -1.594 -2.568 1.00 92.50 228 LEU A CA 1
ATOM 1704 C C . LEU A 1 228 ? -0.552 -3.084 -2.598 1.00 92.50 228 LEU A C 1
ATOM 1706 O O . LEU A 1 228 ? -1.523 -3.468 -3.266 1.00 92.50 228 LEU A O 1
ATOM 1710 N N . PRO A 1 229 ? 0.174 -3.938 -1.850 1.00 93.50 229 PRO A N 1
ATOM 1711 C CA . PRO A 1 229 ? -0.277 -5.297 -1.604 1.00 93.50 229 PRO A CA 1
ATOM 1712 C C . PRO A 1 229 ? -1.659 -5.276 -0.945 1.00 93.50 229 PRO A C 1
ATOM 1714 O O . PRO A 1 229 ? -2.010 -4.364 -0.194 1.00 93.50 229 PRO A O 1
ATOM 1717 N N . ARG A 1 230 ? -2.458 -6.309 -1.216 1.00 92.75 230 ARG A N 1
ATOM 1718 C CA . ARG A 1 230 ? -3.781 -6.442 -0.600 1.00 92.75 230 ARG A CA 1
ATOM 1719 C C . ARG A 1 230 ? -3.638 -6.472 0.945 1.00 92.75 230 ARG A C 1
ATOM 1721 O O . ARG A 1 230 ? -2.672 -7.074 1.421 1.00 92.75 230 ARG A O 1
ATOM 1728 N N . PRO A 1 231 ? -4.597 -5.927 1.721 1.00 93.81 231 PRO A N 1
ATOM 1729 C CA . PRO A 1 231 ? -4.640 -6.025 3.190 1.00 93.81 231 PRO A CA 1
ATOM 1730 C C . PRO A 1 231 ? -4.635 -7.464 3.725 1.00 93.81 231 PRO A C 1
ATOM 1732 O O . PRO A 1 231 ? -5.038 -8.391 3.018 1.00 93.81 231 PRO A O 1
ATOM 1735 N N . TRP A 1 232 ? -4.233 -7.665 4.983 1.00 94.50 232 TRP A N 1
ATOM 1736 C CA . TRP A 1 232 ? -4.140 -9.008 5.589 1.00 94.50 232 TRP A CA 1
ATOM 1737 C C . TRP A 1 232 ? -5.503 -9.699 5.769 1.00 94.50 232 TRP A C 1
ATOM 1739 O O . TRP A 1 232 ? -5.585 -10.929 5.738 1.00 94.50 232 TRP A O 1
ATOM 1749 N N . ALA A 1 233 ? -6.562 -8.916 5.973 1.00 93.50 233 ALA A N 1
ATOM 1750 C CA . ALA A 1 233 ? -7.896 -9.409 6.292 1.00 93.50 233 ALA A CA 1
ATOM 1751 C C . ALA A 1 233 ? -8.671 -9.885 5.049 1.00 93.50 233 ALA A C 1
ATOM 1753 O O . ALA A 1 233 ? -8.511 -9.350 3.948 1.00 93.50 233 ALA A O 1
ATOM 1754 N N . GLU A 1 234 ? -9.561 -10.865 5.235 1.00 90.88 234 GLU A N 1
ATOM 1755 C CA . GLU A 1 234 ? -10.531 -11.275 4.207 1.00 90.88 234 GLU A CA 1
ATOM 1756 C C . GLU A 1 234 ? -11.495 -10.132 3.859 1.00 90.88 234 GLU A C 1
ATOM 1758 O O . GLU A 1 234 ? -11.676 -9.814 2.681 1.00 90.88 234 GLU A O 1
ATOM 1763 N N . ASP A 1 235 ? -12.062 -9.495 4.890 1.00 89.25 235 ASP A N 1
ATOM 1764 C CA . ASP A 1 235 ? -12.885 -8.293 4.773 1.00 89.25 235 ASP A CA 1
ATOM 1765 C C . ASP A 1 235 ? -12.016 -7.038 4.924 1.00 89.25 235 ASP A C 1
ATOM 1767 O O . ASP A 1 235 ? -11.575 -6.672 6.016 1.00 89.25 235 ASP A O 1
ATOM 1771 N N . THR A 1 236 ? -11.798 -6.354 3.805 1.00 87.44 236 THR A N 1
ATOM 1772 C CA . THR A 1 236 ? -10.957 -5.157 3.717 1.00 87.44 236 THR A CA 1
ATOM 1773 C C . THR A 1 236 ? -11.640 -3.890 4.234 1.00 87.44 236 THR A C 1
ATOM 1775 O O . THR A 1 236 ? -10.987 -2.858 4.365 1.00 87.44 236 THR A O 1
ATOM 1778 N N . PHE A 1 237 ? -12.946 -3.925 4.516 1.00 89.75 237 PHE A N 1
ATOM 1779 C CA . PHE A 1 237 ? -13.715 -2.741 4.903 1.00 89.75 237 PHE A CA 1
ATOM 1780 C C . PHE A 1 237 ? -13.933 -2.617 6.409 1.00 89.75 237 PHE A C 1
ATOM 1782 O O . PHE A 1 237 ? -14.448 -1.589 6.844 1.00 89.75 237 PHE A O 1
ATOM 1789 N N . VAL A 1 238 ? -13.552 -3.614 7.218 1.00 88.81 238 VAL A N 1
ATOM 1790 C CA . VAL A 1 238 ? -13.782 -3.589 8.677 1.00 88.81 238 VAL A CA 1
ATOM 1791 C C . VAL A 1 238 ? -13.188 -2.338 9.315 1.00 88.81 238 VAL A C 1
ATOM 1793 O O . VAL A 1 238 ? -13.903 -1.625 10.012 1.00 88.81 238 VAL A O 1
ATOM 1796 N N . LYS A 1 239 ? -11.920 -2.025 9.021 1.00 89.62 239 LYS A N 1
ATOM 1797 C CA . LYS A 1 239 ? -11.248 -0.835 9.560 1.00 89.62 239 LYS A CA 1
ATOM 1798 C C . LYS A 1 239 ? -11.991 0.445 9.190 1.00 89.62 239 LYS A C 1
ATOM 1800 O O . LYS A 1 239 ? -12.367 1.203 10.073 1.00 89.62 239 LYS A O 1
ATOM 1805 N N . LYS A 1 240 ? -12.285 0.633 7.900 1.00 90.88 240 LYS A N 1
ATOM 1806 C CA . LYS A 1 240 ? -12.995 1.821 7.410 1.00 90.88 240 LYS A CA 1
ATOM 1807 C C . LYS A 1 240 ? -14.378 1.959 8.049 1.00 90.88 240 LYS A C 1
ATOM 1809 O O . LYS A 1 240 ? -14.752 3.055 8.442 1.00 90.88 240 LYS A O 1
ATOM 1814 N N . ARG A 1 241 ? -15.136 0.862 8.172 1.00 91.81 241 ARG A N 1
ATOM 1815 C CA . ARG A 1 241 ? -16.450 0.865 8.838 1.00 91.81 241 ARG A CA 1
ATOM 1816 C C . ARG A 1 241 ? -16.334 1.242 10.312 1.00 91.81 241 ARG A C 1
ATOM 1818 O O . ARG A 1 241 ? -17.159 2.004 10.799 1.00 91.81 241 ARG A O 1
ATOM 1825 N N . LEU A 1 242 ? -15.316 0.736 11.001 1.00 91.31 242 LEU A N 1
ATOM 1826 C CA . LEU A 1 242 ? -15.074 1.014 12.413 1.00 91.31 242 LEU A CA 1
ATOM 1827 C C . LEU A 1 242 ? -14.648 2.469 12.651 1.00 91.31 242 LEU A C 1
ATOM 1829 O O . LEU A 1 242 ? -15.190 3.131 13.529 1.00 91.31 242 LEU A O 1
ATOM 1833 N N . GLU A 1 243 ? -13.725 2.982 11.840 1.00 89.38 243 GLU A N 1
ATOM 1834 C CA . GLU A 1 243 ? -13.278 4.380 11.880 1.00 89.38 243 GLU A CA 1
ATOM 1835 C C . GLU A 1 243 ? -14.416 5.346 11.544 1.00 89.38 243 GLU A C 1
ATOM 1837 O O . GLU A 1 243 ? -14.589 6.359 12.225 1.00 89.38 243 GLU A O 1
ATOM 1842 N N . GLN A 1 244 ? -15.226 5.006 10.538 1.00 89.94 244 GLN A N 1
ATOM 1843 C CA . GLN A 1 244 ? -16.415 5.769 10.184 1.00 89.94 244 GLN A CA 1
ATOM 1844 C C . GLN A 1 244 ? -17.421 5.770 11.337 1.00 89.94 244 GLN A C 1
ATOM 1846 O O . GLN A 1 244 ? -17.864 6.836 11.738 1.00 89.94 244 GLN A O 1
ATOM 1851 N N . PHE A 1 245 ? -17.713 4.612 11.938 1.00 90.56 245 PHE A N 1
ATOM 1852 C CA . PHE A 1 245 ? -18.624 4.519 13.081 1.00 90.56 245 PHE A CA 1
ATOM 1853 C C . PHE A 1 245 ? -18.142 5.356 14.276 1.00 90.56 245 PHE A C 1
ATOM 1855 O O . PHE A 1 245 ? -18.925 6.089 14.871 1.00 90.56 245 PHE A O 1
ATOM 1862 N N . LEU A 1 246 ? -16.845 5.297 14.604 1.00 87.19 246 LEU A N 1
ATOM 1863 C CA . LEU A 1 246 ? -16.246 6.113 15.668 1.00 87.19 246 LEU A CA 1
ATOM 1864 C C . LEU A 1 246 ? -16.321 7.618 15.373 1.00 87.19 246 LEU A C 1
ATOM 1866 O O . LEU A 1 246 ? -16.374 8.423 16.299 1.00 87.19 246 LEU A O 1
ATOM 1870 N N . THR A 1 247 ? -16.284 8.002 14.099 1.00 85.19 247 THR A N 1
ATOM 1871 C CA . THR A 1 247 ? -16.396 9.402 13.667 1.00 85.19 247 THR A CA 1
ATOM 1872 C C . THR A 1 247 ? -17.850 9.872 13.715 1.00 85.19 247 THR A C 1
ATOM 1874 O O . THR A 1 247 ? -18.148 10.924 14.277 1.00 85.19 247 THR A O 1
ATOM 1877 N N . ASP A 1 248 ? -18.763 9.051 13.205 1.00 87.69 248 ASP A N 1
ATOM 1878 C CA . ASP A 1 248 ? -20.194 9.338 13.116 1.00 87.69 248 ASP A CA 1
ATOM 1879 C C . ASP A 1 248 ? -20.902 9.259 14.473 1.00 87.69 248 ASP A C 1
ATOM 1881 O O . ASP A 1 248 ? -21.979 9.829 14.647 1.00 87.69 248 ASP A O 1
ATOM 1885 N N . ALA A 1 249 ? -20.299 8.606 15.471 1.00 84.88 249 ALA A N 1
ATOM 1886 C CA . ALA A 1 249 ? -20.836 8.556 16.827 1.00 84.88 249 ALA A CA 1
ATOM 1887 C C . ALA A 1 249 ? -21.093 9.957 17.410 1.00 84.88 249 ALA A C 1
ATOM 1889 O O . ALA A 1 249 ? -22.054 10.152 18.153 1.00 84.88 249 ALA A O 1
ATOM 1890 N N . TYR A 1 250 ? -20.279 10.942 17.016 1.00 81.69 250 TYR A N 1
ATOM 1891 C CA . TYR A 1 250 ? -20.418 12.329 17.452 1.00 81.69 250 TYR A CA 1
ATOM 1892 C C . TYR A 1 250 ? -21.695 13.008 16.930 1.00 81.69 250 TYR A C 1
ATOM 1894 O O . TYR A 1 250 ? -22.208 13.941 17.548 1.00 81.69 250 TYR A O 1
ATOM 1902 N N . THR A 1 251 ? -22.220 12.557 15.788 1.00 83.25 251 THR A N 1
ATOM 1903 C CA . THR A 1 251 ? -23.431 13.120 15.173 1.00 83.25 251 THR A CA 1
ATOM 1904 C C . THR A 1 251 ? -24.666 12.262 15.395 1.00 83.25 251 THR A C 1
ATOM 1906 O O . THR A 1 251 ? -25.766 12.804 15.458 1.00 83.25 251 THR A O 1
ATOM 1909 N N . ASN A 1 252 ? -24.488 10.945 15.491 1.00 87.81 252 ASN A N 1
ATOM 1910 C CA . ASN A 1 252 ? -25.586 9.985 15.444 1.00 87.81 252 ASN A CA 1
ATOM 1911 C C . ASN A 1 252 ? -26.009 9.476 16.826 1.00 87.81 252 ASN A C 1
ATOM 1913 O O . ASN A 1 252 ? -27.099 8.929 16.930 1.00 87.81 252 ASN A O 1
ATOM 1917 N N . PHE A 1 253 ? -25.189 9.678 17.867 1.00 89.25 253 PHE A N 1
ATOM 1918 C CA . PHE A 1 253 ? -25.493 9.279 19.249 1.00 89.25 253 PHE A CA 1
ATOM 1919 C C . PHE A 1 253 ? -25.935 7.805 19.360 1.00 89.25 253 PHE A C 1
ATOM 1921 O O . PHE A 1 253 ? -27.062 7.530 19.780 1.00 89.25 253 PHE A O 1
ATOM 1928 N N . PRO A 1 254 ? -25.073 6.852 18.951 1.00 89.31 254 PRO A N 1
ATOM 1929 C CA . PRO A 1 254 ? -25.470 5.471 18.719 1.00 89.31 254 PRO A CA 1
ATOM 1930 C C . PRO A 1 254 ? -26.019 4.809 19.978 1.00 89.31 254 PRO A C 1
ATOM 1932 O O . PRO A 1 254 ? -25.452 4.931 21.067 1.00 89.31 254 PRO A O 1
ATOM 1935 N N . ILE A 1 255 ? -27.092 4.044 19.816 1.00 90.00 255 ILE A N 1
ATOM 1936 C CA . ILE A 1 255 ? -27.645 3.251 20.916 1.00 90.00 255 ILE A CA 1
ATOM 1937 C C . ILE A 1 255 ? -26.901 1.910 21.048 1.00 90.00 255 ILE A C 1
ATOM 1939 O O . ILE A 1 255 ? -26.274 1.437 20.099 1.00 90.00 255 ILE A O 1
ATOM 1943 N N . PRO A 1 256 ? -26.988 1.214 22.195 1.00 86.19 256 PRO A N 1
ATOM 1944 C CA . PRO A 1 256 ? -26.239 -0.020 22.440 1.00 86.19 256 PRO A CA 1
ATOM 1945 C C . PRO A 1 256 ? -26.475 -1.138 21.419 1.00 86.19 256 PRO A C 1
ATOM 1947 O O . PRO A 1 256 ? -25.584 -1.949 21.190 1.00 86.19 256 PRO A O 1
ATOM 1950 N N . GLY A 1 257 ? -27.665 -1.189 20.810 1.00 86.44 257 GLY A N 1
ATOM 1951 C CA . GLY A 1 257 ? -27.991 -2.153 19.754 1.00 86.44 257 GLY A CA 1
ATOM 1952 C C . GLY A 1 257 ? -27.319 -1.863 18.406 1.00 86.44 257 GLY A C 1
ATOM 1953 O O . GLY A 1 257 ? -27.284 -2.743 17.552 1.00 86.44 257 GLY A O 1
ATOM 1954 N N . GLU A 1 258 ? -26.776 -0.659 18.219 1.00 89.31 258 GLU A N 1
ATOM 1955 C CA . GLU A 1 258 ? -26.081 -0.226 17.000 1.00 89.31 258 GLU A CA 1
ATOM 1956 C C . GLU A 1 258 ? -24.559 -0.412 17.095 1.00 89.31 258 GLU A C 1
ATOM 1958 O O . GLU A 1 258 ? -23.858 -0.292 16.090 1.00 89.31 258 GLU A O 1
ATOM 1963 N N . LEU A 1 259 ? -24.033 -0.727 18.285 1.00 89.25 259 LEU A N 1
ATOM 1964 C CA . LEU A 1 259 ? -22.603 -0.941 18.496 1.00 89.25 259 LEU A CA 1
ATOM 1965 C C . LEU A 1 259 ? -22.130 -2.200 17.760 1.00 89.25 259 LEU A C 1
ATOM 1967 O O . LEU A 1 259 ? -22.646 -3.303 17.955 1.00 89.25 259 LEU A O 1
ATOM 1971 N N . LEU A 1 260 ? -21.103 -2.043 16.925 1.00 88.19 260 LEU A N 1
ATOM 1972 C CA . LEU A 1 260 ? -20.549 -3.147 16.146 1.00 88.19 260 LEU A CA 1
ATOM 1973 C C . LEU A 1 260 ? -19.876 -4.175 17.062 1.00 88.19 260 LEU A C 1
ATOM 1975 O O . LEU A 1 260 ? -19.102 -3.830 17.957 1.00 88.19 260 LEU A O 1
ATOM 1979 N N . ALA A 1 261 ? -20.105 -5.461 16.797 1.00 87.31 261 ALA A N 1
ATOM 1980 C CA . ALA A 1 261 ? -19.412 -6.525 17.512 1.00 87.31 261 ALA A CA 1
ATOM 1981 C C . ALA A 1 261 ? -17.900 -6.460 17.241 1.00 87.31 261 ALA A C 1
ATOM 1983 O O . ALA A 1 261 ? -17.455 -6.603 16.100 1.00 87.31 261 ALA A O 1
ATOM 1984 N N . LEU A 1 262 ? -17.104 -6.293 18.297 1.00 89.00 262 LEU A N 1
ATOM 1985 C CA . LEU A 1 262 ? -15.652 -6.180 18.196 1.00 89.00 262 LEU A CA 1
ATOM 1986 C C . LEU A 1 262 ? -15.014 -7.564 18.104 1.00 89.00 262 LEU A C 1
ATOM 1988 O O . LEU A 1 262 ? -14.975 -8.319 19.073 1.00 89.00 262 LEU A O 1
ATOM 1992 N N . HIS A 1 263 ? -14.506 -7.895 16.925 1.00 87.56 263 HIS A N 1
ATOM 1993 C CA . HIS A 1 263 ? -13.773 -9.127 16.680 1.00 87.56 263 HIS A CA 1
ATOM 1994 C C . HIS A 1 263 ? -12.663 -8.870 15.668 1.00 87.56 263 HIS A C 1
ATOM 1996 O O . HIS A 1 263 ? -12.821 -8.069 14.746 1.00 87.56 263 HIS A O 1
ATOM 2002 N N . LEU A 1 264 ? -11.539 -9.567 15.837 1.00 88.31 264 LEU A N 1
ATOM 2003 C CA . LEU A 1 264 ? -10.481 -9.562 14.834 1.00 88.31 264 LEU A CA 1
ATOM 2004 C C . LEU A 1 264 ? -11.028 -10.141 13.519 1.00 88.31 264 LEU A C 1
ATOM 2006 O O . LEU A 1 264 ? -11.634 -11.221 13.542 1.00 88.31 264 LEU A O 1
ATOM 2010 N N . PRO A 1 265 ? -10.820 -9.452 12.381 1.00 91.75 265 PRO A N 1
ATOM 2011 C CA . PRO A 1 265 ? -11.114 -10.011 11.071 1.00 91.75 265 PRO A CA 1
ATOM 2012 C C . PRO A 1 265 ? -10.387 -11.337 10.858 1.00 91.75 265 PRO A C 1
ATOM 2014 O O . PRO A 1 265 ? -9.318 -11.577 11.420 1.00 91.75 265 PRO A O 1
ATOM 2017 N N . ARG A 1 266 ? -10.945 -12.198 10.006 1.00 91.94 266 ARG A N 1
ATOM 2018 C CA . ARG A 1 266 ? -10.246 -13.416 9.597 1.00 91.94 266 ARG A CA 1
ATOM 2019 C C . ARG A 1 266 ? -9.058 -13.052 8.715 1.00 91.94 266 ARG A C 1
ATOM 2021 O O . ARG A 1 266 ? -9.197 -12.263 7.777 1.00 91.94 266 ARG A O 1
ATOM 2028 N N . THR A 1 267 ? -7.909 -13.644 9.021 1.00 94.06 267 THR A N 1
ATOM 2029 C CA . THR A 1 267 ? -6.729 -13.575 8.159 1.00 94.06 267 THR A CA 1
ATOM 2030 C C . THR A 1 267 ? -7.042 -14.277 6.839 1.00 94.06 267 THR A C 1
ATOM 2032 O O . THR A 1 267 ? -7.615 -15.366 6.839 1.00 94.06 267 THR A O 1
ATOM 2035 N N . ARG A 1 268 ? -6.696 -13.648 5.710 1.00 94.25 268 ARG A N 1
ATOM 2036 C CA . ARG A 1 268 ? -6.878 -14.251 4.385 1.00 94.25 268 ARG A CA 1
ATOM 2037 C C . ARG A 1 268 ? -6.018 -15.502 4.222 1.00 94.25 268 ARG A C 1
ATOM 2039 O O . ARG A 1 268 ? -4.943 -15.596 4.807 1.00 94.25 268 ARG A O 1
ATOM 2046 N N . ASN A 1 269 ? -6.446 -16.402 3.340 1.00 93.69 269 ASN A N 1
ATOM 2047 C CA . ASN A 1 269 ? -5.721 -17.640 3.067 1.00 93.69 269 ASN A CA 1
ATOM 2048 C C . ASN A 1 269 ? -4.253 -17.368 2.644 1.00 93.69 269 ASN A C 1
ATOM 2050 O O . ASN A 1 269 ? -4.037 -16.764 1.588 1.00 93.69 269 ASN A O 1
ATOM 2054 N N . PRO A 1 270 ? -3.243 -17.828 3.407 1.00 93.38 270 PRO A N 1
ATOM 2055 C CA . PRO A 1 270 ? -1.838 -17.648 3.045 1.00 93.38 270 PRO A CA 1
ATOM 2056 C C . PRO A 1 270 ? -1.432 -18.478 1.818 1.00 93.38 270 PRO A C 1
ATOM 2058 O O . PRO A 1 270 ? -0.516 -18.098 1.095 1.00 93.38 270 PRO A O 1
ATOM 2061 N N . ALA A 1 271 ? -2.112 -19.591 1.524 1.00 92.06 271 ALA A N 1
ATOM 2062 C CA . ALA A 1 271 ? -1.725 -20.509 0.449 1.00 92.06 271 ALA A CA 1
ATOM 2063 C C . ALA A 1 271 ? -1.839 -19.900 -0.959 1.00 92.06 271 ALA A C 1
ATOM 2065 O O . ALA A 1 271 ? -1.152 -20.345 -1.876 1.00 92.06 271 ALA A O 1
ATOM 2066 N N . VAL A 1 272 ? -2.686 -18.881 -1.136 1.00 91.69 272 VAL A N 1
ATOM 2067 C CA . VAL A 1 272 ? -2.839 -18.170 -2.418 1.00 91.69 272 VAL A CA 1
ATOM 2068 C C . VAL A 1 272 ? -1.839 -17.022 -2.589 1.00 91.69 272 VAL A C 1
ATOM 2070 O O . VAL A 1 272 ? -1.778 -16.416 -3.658 1.00 91.69 272 VAL A O 1
ATOM 2073 N N . GLU A 1 273 ? -1.055 -16.713 -1.554 1.00 93.44 273 GLU A N 1
ATOM 2074 C CA . GLU A 1 273 ? -0.098 -15.612 -1.569 1.00 93.44 273 GLU A CA 1
ATOM 2075 C C . GLU A 1 273 ? 1.138 -15.962 -2.399 1.00 93.44 273 GLU A C 1
ATOM 2077 O O . GLU A 1 273 ? 1.706 -17.046 -2.241 1.00 93.44 273 GLU A O 1
ATOM 2082 N N . ARG A 1 274 ? 1.577 -15.042 -3.266 1.00 92.44 274 ARG A N 1
ATOM 2083 C CA . ARG A 1 274 ? 2.748 -15.245 -4.138 1.00 92.44 274 ARG A CA 1
ATOM 2084 C C . ARG A 1 274 ? 4.055 -14.930 -3.415 1.00 92.44 274 ARG A C 1
ATOM 2086 O O . ARG A 1 274 ? 4.970 -15.754 -3.444 1.00 92.44 274 ARG A O 1
ATOM 2093 N N . SER A 1 275 ? 4.087 -13.809 -2.695 1.00 93.12 275 SER A N 1
ATOM 2094 C CA . SER A 1 275 ? 5.246 -13.374 -1.911 1.00 93.12 275 SER A CA 1
ATOM 2095 C C . SER A 1 275 ? 5.529 -14.350 -0.766 1.00 93.12 275 SER A C 1
ATOM 2097 O O . SER A 1 275 ? 4.642 -14.710 0.013 1.00 93.12 275 SER A O 1
ATOM 2099 N N . ALA A 1 276 ? 6.782 -14.790 -0.655 1.00 91.44 276 ALA A N 1
ATOM 2100 C CA . ALA A 1 276 ? 7.199 -15.754 0.356 1.00 91.44 276 ALA A CA 1
ATOM 2101 C C . ALA A 1 276 ? 7.163 -15.148 1.767 1.00 91.44 276 ALA A C 1
ATOM 2103 O O . ALA A 1 276 ? 6.707 -15.810 2.703 1.00 91.44 276 ALA A O 1
ATOM 2104 N N . GLN A 1 277 ? 7.594 -13.890 1.918 1.00 92.06 277 GLN A N 1
ATOM 2105 C CA . GLN A 1 277 ? 7.555 -13.183 3.202 1.00 92.06 277 GLN A CA 1
ATOM 2106 C C . GLN A 1 277 ? 6.120 -12.907 3.641 1.00 92.06 277 GLN A C 1
ATOM 2108 O O . GLN A 1 277 ? 5.776 -13.169 4.793 1.00 92.06 277 GLN A O 1
ATOM 2113 N N . LEU A 1 278 ? 5.253 -12.462 2.722 1.00 93.94 278 LEU A N 1
ATOM 2114 C CA . LEU A 1 278 ? 3.834 -12.286 3.025 1.00 93.94 278 LEU A CA 1
ATOM 2115 C C . LEU A 1 278 ? 3.172 -13.600 3.420 1.00 93.94 278 LEU A C 1
ATOM 2117 O O . LEU A 1 278 ? 2.439 -13.634 4.404 1.00 93.94 278 LEU A O 1
ATOM 2121 N N . ARG A 1 279 ? 3.450 -14.691 2.697 1.00 95.19 279 ARG A N 1
ATOM 2122 C CA . ARG A 1 279 ? 2.921 -16.014 3.036 1.00 95.19 279 ARG A CA 1
ATOM 2123 C C . ARG A 1 279 ? 3.313 -16.413 4.458 1.00 95.19 279 ARG A C 1
ATOM 2125 O O . ARG A 1 279 ? 2.449 -16.801 5.234 1.00 95.19 279 ARG A O 1
ATOM 2132 N N . ALA A 1 280 ? 4.590 -16.275 4.817 1.00 95.00 280 ALA A N 1
ATOM 2133 C CA . ALA A 1 280 ? 5.078 -16.591 6.159 1.00 95.00 280 ALA A CA 1
ATOM 2134 C C . ALA A 1 280 ? 4.437 -15.708 7.245 1.00 95.00 280 ALA A C 1
ATOM 2136 O O . ALA A 1 280 ? 4.050 -16.208 8.304 1.00 95.00 280 ALA A O 1
ATOM 2137 N N . LEU A 1 281 ? 4.287 -14.407 6.982 1.00 96.25 281 LEU A N 1
ATOM 2138 C CA . LEU A 1 281 ? 3.632 -13.470 7.893 1.00 96.25 281 LEU A CA 1
ATOM 2139 C C . LEU A 1 281 ? 2.153 -13.827 8.110 1.00 96.25 281 LEU A C 1
ATOM 2141 O O . LEU A 1 281 ? 1.703 -13.913 9.251 1.00 96.25 281 LEU A O 1
ATOM 2145 N N . LEU A 1 282 ? 1.409 -14.091 7.034 1.00 96.44 282 LEU A N 1
ATOM 2146 C CA . LEU A 1 282 ? -0.009 -14.451 7.103 1.00 96.44 282 LEU A CA 1
ATOM 2147 C C . LEU A 1 282 ? -0.225 -15.776 7.842 1.00 96.44 282 LEU A C 1
ATOM 2149 O O . LEU A 1 282 ? -1.125 -15.858 8.672 1.00 96.44 282 LEU A O 1
ATOM 2153 N N . THR A 1 283 ? 0.640 -16.775 7.639 1.00 96.19 283 THR A N 1
ATOM 2154 C CA . THR A 1 283 ? 0.599 -18.027 8.415 1.00 96.19 283 THR A CA 1
ATOM 2155 C C . THR A 1 283 ? 0.784 -17.773 9.916 1.00 96.19 283 THR A C 1
ATOM 2157 O O . THR A 1 283 ? 0.108 -18.386 10.743 1.00 96.19 283 THR A O 1
ATOM 2160 N N . ARG A 1 284 ? 1.665 -16.839 10.301 1.00 94.50 284 ARG A N 1
ATOM 2161 C CA . ARG A 1 284 ? 1.852 -16.454 11.712 1.00 94.50 284 ARG A CA 1
ATOM 2162 C C . ARG A 1 284 ? 0.636 -15.721 12.278 1.00 94.50 284 ARG A C 1
ATOM 2164 O O . ARG A 1 284 ? 0.246 -15.985 13.419 1.00 94.50 284 ARG A O 1
ATOM 2171 N N . PHE A 1 285 ? 0.006 -14.847 11.494 1.00 94.69 285 PHE A N 1
ATOM 2172 C CA . PHE A 1 285 ? -1.244 -14.190 11.890 1.00 94.69 285 PHE A CA 1
ATOM 2173 C C . PHE A 1 285 ? -2.367 -15.205 12.090 1.00 94.69 285 PHE A C 1
ATOM 2175 O O . PHE A 1 285 ? -3.022 -15.180 13.129 1.00 94.69 285 PHE A O 1
ATOM 2182 N N . GLU A 1 286 ? -2.524 -16.155 11.169 1.00 93.25 286 GLU A N 1
ATOM 2183 C CA . GLU A 1 286 ? -3.512 -17.226 11.277 1.00 93.25 286 GLU A CA 1
ATOM 2184 C C . GLU A 1 286 ? -3.296 -18.085 12.535 1.00 93.25 286 GLU A C 1
ATOM 2186 O O . GLU A 1 286 ? -4.249 -18.347 13.275 1.00 93.25 286 GLU A O 1
ATOM 2191 N N . ALA A 1 287 ? -2.046 -18.459 12.835 1.00 90.12 287 ALA A N 1
ATOM 2192 C CA . ALA A 1 287 ? -1.699 -19.208 14.045 1.00 90.12 287 ALA A CA 1
ATOM 2193 C C . ALA A 1 287 ? -2.011 -18.421 15.332 1.00 90.12 287 ALA A C 1
ATOM 2195 O O . ALA A 1 287 ? -2.569 -18.968 16.292 1.00 90.12 287 ALA A O 1
ATOM 2196 N N . THR A 1 288 ? -1.705 -17.122 15.341 1.00 86.69 288 THR A N 1
ATOM 2197 C CA . THR A 1 288 ? -2.024 -16.224 16.461 1.00 86.69 288 THR A CA 1
ATOM 2198 C C . THR A 1 288 ? -3.538 -16.121 16.662 1.00 86.69 288 THR A C 1
ATOM 2200 O O . THR A 1 288 ? -4.035 -16.292 17.774 1.00 86.69 288 THR A O 1
ATOM 2203 N N . ASP A 1 289 ? -4.294 -15.934 15.580 1.00 86.06 289 ASP A N 1
ATOM 2204 C CA . ASP A 1 289 ? -5.754 -15.816 15.610 1.00 86.06 289 ASP A CA 1
ATOM 2205 C C . ASP A 1 289 ? -6.442 -17.119 16.040 1.00 86.06 289 ASP A C 1
ATOM 2207 O O . ASP A 1 289 ? -7.481 -17.096 16.706 1.00 86.06 289 ASP A O 1
ATOM 2211 N N . ALA A 1 290 ? -5.901 -18.275 15.646 1.00 85.12 290 ALA A N 1
ATOM 2212 C CA . ALA A 1 290 ? -6.386 -19.575 16.100 1.00 85.12 290 ALA A CA 1
ATOM 2213 C C . ALA A 1 290 ? -6.188 -19.738 17.615 1.00 85.12 290 ALA A C 1
ATOM 2215 O O . ALA A 1 290 ? -7.122 -20.119 18.324 1.00 85.12 290 ALA A O 1
ATOM 2216 N N . THR A 1 291 ? -5.012 -19.360 18.119 1.00 81.69 291 THR A N 1
ATOM 2217 C CA . THR A 1 291 ? -4.682 -19.421 19.550 1.00 81.69 291 THR A CA 1
ATOM 2218 C C . THR A 1 291 ? -5.594 -18.509 20.375 1.00 81.69 291 THR A C 1
ATOM 2220 O O . THR A 1 291 ? -6.196 -18.958 21.352 1.00 81.69 291 THR A O 1
ATOM 2223 N N . SER A 1 292 ? -5.794 -17.259 19.945 1.00 75.56 292 SER A N 1
ATOM 2224 C CA . SER A 1 292 ? -6.691 -16.312 20.622 1.00 75.56 292 SER A CA 1
ATOM 2225 C C . SER A 1 292 ? -8.142 -16.805 20.670 1.00 75.56 292 SER A C 1
ATOM 2227 O O . SER A 1 292 ? -8.815 -16.661 21.692 1.00 75.56 292 SER A O 1
ATOM 2229 N N . ARG A 1 293 ? -8.632 -17.447 19.598 1.00 76.38 293 ARG A N 1
ATOM 2230 C CA . ARG A 1 293 ? -9.985 -18.035 19.560 1.00 76.38 293 ARG A CA 1
ATOM 2231 C C . ARG A 1 293 ? -10.138 -19.217 20.519 1.00 76.38 293 ARG A C 1
ATOM 2233 O O . ARG A 1 293 ? -11.172 -19.335 21.182 1.00 76.38 293 ARG A O 1
ATOM 2240 N N . LEU A 1 294 ? -9.121 -20.071 20.623 1.00 76.31 294 LEU A N 1
ATOM 2241 C CA . LEU A 1 294 ? -9.125 -21.192 21.565 1.00 76.31 294 LEU A CA 1
ATOM 2242 C C . LEU A 1 294 ? -9.149 -20.704 23.015 1.00 76.31 294 LEU A C 1
ATOM 2244 O O . LEU A 1 294 ? -9.959 -21.200 23.801 1.00 76.31 294 LEU A O 1
ATOM 2248 N N . LEU A 1 295 ? -8.333 -19.701 23.352 1.00 69.94 295 LEU A N 1
ATOM 2249 C CA . LEU A 1 295 ? -8.310 -19.096 24.688 1.00 69.94 295 LEU A CA 1
ATOM 2250 C C . LEU A 1 295 ? -9.661 -18.465 25.049 1.00 69.94 295 LEU A C 1
ATOM 2252 O O . LEU A 1 295 ? -10.188 -18.718 26.129 1.00 69.94 295 LEU A O 1
ATOM 2256 N N . ALA A 1 296 ? -10.277 -17.723 24.124 1.00 67.94 296 ALA A N 1
ATOM 2257 C CA . ALA A 1 296 ? -11.600 -17.135 24.341 1.00 67.94 296 ALA A CA 1
ATOM 2258 C C . ALA A 1 296 ? -12.695 -18.194 24.587 1.00 67.94 296 ALA A C 1
ATOM 2260 O O . ALA A 1 296 ? -13.609 -17.974 25.384 1.00 67.94 296 ALA A O 1
ATOM 2261 N N . THR A 1 297 ? -12.594 -19.353 23.928 1.00 67.25 297 THR A N 1
ATOM 2262 C CA . THR A 1 297 ? -13.542 -20.465 24.102 1.00 67.25 297 THR A CA 1
ATOM 2263 C C . THR A 1 297 ? -13.369 -21.136 25.468 1.00 67.25 297 THR A C 1
ATOM 2265 O O . THR A 1 297 ? -14.355 -21.364 26.165 1.00 67.25 297 THR A O 1
ATOM 2268 N N . HIS A 1 298 ? -12.127 -21.383 25.899 1.00 60.31 298 HIS A N 1
ATOM 2269 C CA . HIS A 1 298 ? -11.840 -21.999 27.201 1.00 60.31 298 HIS A CA 1
ATOM 2270 C C . HIS A 1 298 ? 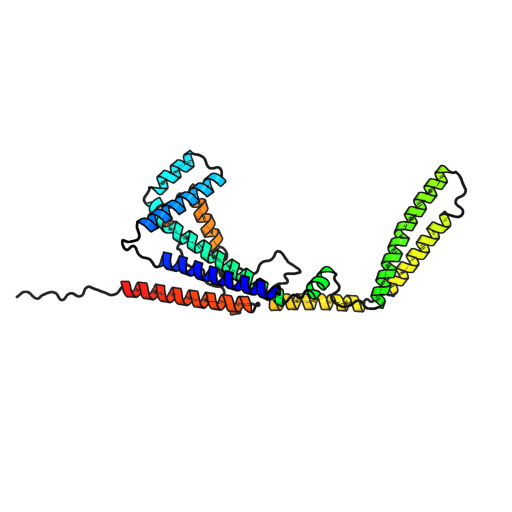-12.237 -21.100 28.377 1.00 60.31 298 HIS A C 1
ATOM 2272 O O . HIS A 1 298 ? -12.823 -21.588 29.342 1.00 60.31 298 HIS A O 1
ATOM 2278 N N . SER A 1 299 ? -12.007 -19.787 28.279 1.00 58.75 299 SER A N 1
ATOM 2279 C CA . SER A 1 299 ? -12.430 -18.833 29.312 1.00 58.75 299 SER A CA 1
ATOM 2280 C C . SER A 1 299 ? -13.953 -18.780 29.477 1.00 58.75 299 SER A C 1
ATOM 2282 O O . SER A 1 299 ? -14.437 -18.647 30.599 1.00 58.75 299 SER A O 1
ATOM 2284 N N . ARG A 1 300 ? -14.731 -18.942 28.393 1.00 56.09 300 ARG A N 1
ATOM 2285 C CA . ARG A 1 300 ? -16.201 -19.046 28.479 1.00 56.09 300 ARG A CA 1
ATOM 2286 C C . ARG A 1 300 ? -16.662 -20.351 29.123 1.00 56.09 300 ARG A C 1
ATOM 2288 O O . ARG A 1 300 ? -17.574 -20.314 29.940 1.00 56.09 300 ARG A O 1
ATOM 2295 N N . SER A 1 301 ? -16.034 -21.478 28.792 1.00 57.03 301 SER A N 1
ATOM 2296 C CA . SER A 1 301 ? -16.388 -22.777 29.381 1.00 57.03 301 SER A CA 1
ATOM 2297 C C . SER A 1 301 ? -16.026 -22.871 30.867 1.00 57.03 301 SER A C 1
ATOM 2299 O O . SER A 1 301 ? -16.780 -23.456 31.636 1.00 57.03 301 SER A O 1
ATOM 2301 N N . ALA A 1 302 ? -14.921 -22.253 31.300 1.00 51.62 302 ALA A N 1
ATOM 2302 C CA . ALA A 1 302 ? -14.520 -22.220 32.710 1.00 51.62 302 ALA A CA 1
ATOM 2303 C C . ALA A 1 302 ? -15.478 -21.392 33.591 1.00 51.62 302 ALA A C 1
ATOM 2305 O O . ALA A 1 302 ? -15.701 -21.733 34.749 1.00 51.62 302 ALA A O 1
ATOM 2306 N N . LEU A 1 303 ? -16.088 -20.341 33.032 1.00 48.03 303 LEU A N 1
ATOM 2307 C CA . LEU A 1 303 ? -17.129 -19.540 33.691 1.00 48.03 303 LEU A CA 1
ATOM 2308 C C . LEU A 1 303 ? -18.512 -20.217 33.699 1.00 48.03 303 LEU A C 1
ATOM 2310 O O . LEU A 1 303 ? -19.382 -19.797 34.455 1.00 48.03 303 LEU A O 1
ATOM 2314 N N . ALA A 1 304 ? -18.716 -21.259 32.889 1.00 46.56 304 ALA A N 1
ATOM 2315 C CA . ALA A 1 304 ? -19.948 -22.047 32.837 1.00 46.56 304 ALA A CA 1
ATOM 2316 C C . ALA A 1 304 ? -19.892 -23.324 33.704 1.00 46.56 304 ALA A C 1
ATOM 2318 O O . ALA A 1 304 ? -20.757 -24.190 33.573 1.00 46.56 304 ALA A O 1
ATOM 2319 N N . SER A 1 305 ? -18.886 -23.466 34.578 1.00 38.88 305 SER A N 1
ATOM 2320 C CA . SER A 1 305 ? -18.820 -24.585 35.524 1.00 38.88 305 SER A CA 1
ATOM 2321 C C . SER A 1 305 ? -19.920 -24.440 36.591 1.00 38.88 305 SER A C 1
ATOM 2323 O O . SER A 1 305 ? -19.980 -23.392 37.243 1.00 38.88 305 SER A O 1
ATOM 2325 N N . PRO A 1 306 ? -20.799 -25.442 36.790 1.00 47.03 306 PRO A N 1
ATOM 2326 C CA . PRO A 1 306 ? -21.913 -25.358 37.725 1.00 47.03 306 PRO A CA 1
ATOM 2327 C C . PRO A 1 306 ? -21.395 -25.478 39.160 1.00 47.03 306 PRO A C 1
ATOM 2329 O O . PRO A 1 306 ? -21.283 -26.562 39.724 1.00 47.03 306 PRO A O 1
ATOM 2332 N N . ALA A 1 307 ? -21.075 -24.343 39.769 1.00 48.88 307 ALA A N 1
ATOM 2333 C CA . ALA A 1 307 ? -20.877 -24.243 41.205 1.00 48.88 307 ALA A CA 1
ATOM 2334 C C . ALA A 1 307 ? -22.231 -24.053 41.910 1.00 48.88 307 ALA A C 1
ATOM 2336 O O . ALA A 1 307 ? -22.445 -23.006 42.506 1.00 48.88 307 ALA A O 1
ATOM 2337 N N . ASP A 1 308 ? -23.148 -25.025 41.819 1.00 47.91 308 ASP A N 1
ATOM 2338 C CA . ASP A 1 308 ? -24.260 -25.133 42.781 1.00 47.91 308 ASP A CA 1
ATOM 2339 C C . ASP A 1 308 ? -24.959 -26.508 42.743 1.00 47.91 308 ASP A C 1
ATOM 2341 O O . ASP A 1 308 ? -26.115 -26.649 42.362 1.00 47.91 308 ASP A O 1
ATOM 2345 N N . GLU A 1 309 ? -24.261 -27.559 43.172 1.00 46.19 309 GLU A N 1
ATOM 2346 C CA . GLU A 1 309 ? -24.929 -28.696 43.819 1.00 46.19 309 GLU A CA 1
ATOM 2347 C C . GLU A 1 309 ? -24.476 -28.724 45.279 1.00 46.19 309 GLU A C 1
ATOM 2349 O O . GLU A 1 309 ? -23.582 -29.468 45.684 1.00 46.19 309 GLU A O 1
ATOM 2354 N N . ARG A 1 310 ? -25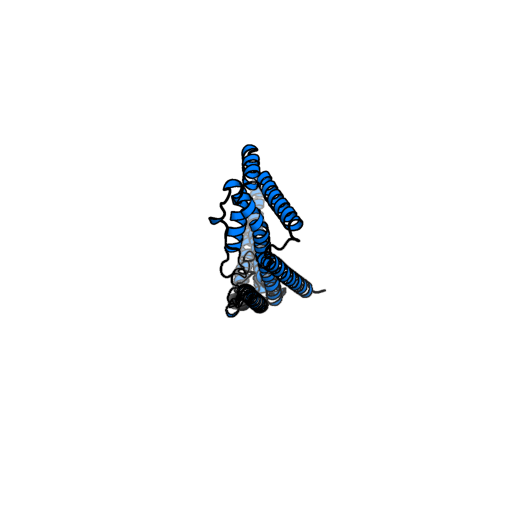.072 -27.848 46.096 1.00 48.97 310 ARG A N 1
ATOM 2355 C CA . ARG A 1 310 ? -25.064 -28.048 47.545 1.00 48.97 310 ARG A CA 1
ATOM 2356 C C . ARG A 1 310 ? -26.058 -29.167 47.869 1.00 48.97 310 ARG A C 1
ATOM 2358 O O . ARG A 1 310 ? -27.228 -29.037 47.511 1.00 48.97 310 ARG A O 1
ATOM 2365 N N . PRO A 1 311 ? -25.645 -30.242 48.561 1.00 52.03 311 PRO A N 1
ATOM 2366 C CA . PRO A 1 311 ? -26.582 -31.252 49.022 1.00 52.03 311 PRO A CA 1
ATOM 2367 C C . PRO A 1 311 ? -27.550 -30.614 50.024 1.00 52.03 311 PRO A C 1
ATOM 2369 O O . PRO A 1 311 ? -27.138 -30.019 51.021 1.00 52.03 311 PRO A O 1
ATOM 2372 N N . VAL A 1 312 ? -28.845 -30.723 49.729 1.00 58.00 312 VAL A N 1
ATOM 2373 C CA . VAL A 1 312 ? -29.928 -30.326 50.632 1.00 58.00 312 VAL A CA 1
ATOM 2374 C C . VAL A 1 312 ? -29.792 -31.146 51.922 1.00 58.00 312 VAL A C 1
ATOM 2376 O O . VAL A 1 312 ? -29.735 -32.376 51.847 1.00 58.00 312 VAL A O 1
ATOM 2379 N N . PRO A 1 313 ? -29.714 -30.516 53.107 1.00 60.94 313 PRO A N 1
ATOM 2380 C CA . PRO A 1 313 ? -29.686 -31.256 54.355 1.00 60.94 313 PRO A CA 1
ATOM 2381 C C . PRO A 1 313 ? -31.073 -31.853 54.601 1.00 60.94 313 PRO A C 1
ATOM 2383 O O . PRO A 1 313 ? -32.057 -31.128 54.743 1.00 60.94 313 PRO A O 1
ATOM 2386 N N . ASN A 1 314 ? -31.142 -33.182 54.658 1.00 59.84 314 ASN A N 1
ATOM 2387 C CA . ASN A 1 314 ? -32.304 -33.886 55.184 1.00 59.84 314 ASN A CA 1
ATOM 2388 C C . ASN A 1 314 ? -32.468 -33.505 56.659 1.00 59.84 314 ASN A C 1
ATOM 2390 O O . ASN A 1 314 ? -31.658 -33.893 57.502 1.00 59.84 314 ASN A O 1
ATOM 2394 N N . THR A 1 315 ? -33.499 -32.725 56.961 1.00 54.12 315 THR A N 1
ATOM 2395 C CA . THR A 1 315 ? -34.009 -32.558 58.325 1.00 54.12 315 THR A CA 1
ATOM 2396 C C . THR A 1 315 ? -34.985 -33.688 58.683 1.00 54.12 315 THR A C 1
ATOM 2398 O O . THR A 1 315 ? -35.602 -34.243 57.772 1.00 54.12 315 THR A O 1
ATOM 2401 N N . PRO A 1 316 ? -35.061 -34.048 59.980 1.00 59.50 316 PRO A N 1
ATOM 2402 C CA . PRO A 1 316 ? -35.569 -35.328 60.487 1.00 59.50 316 PRO A CA 1
ATOM 2403 C C . PRO A 1 316 ? -37.080 -35.536 60.363 1.00 59.50 316 PRO A C 1
ATOM 2405 O O . PRO A 1 316 ? -37.828 -34.532 60.378 1.00 59.50 316 PRO A O 1
#

pLDDT: mean 81.78, std 13.84, range [37.91, 96.81]

Organism: NCBI:txid1259150

Sequence (316 aa):
MTMESDLATVASIAESAASFAVSAFTASAAASPLVGRLDLAISQREAAAAAATFRAELSGFSEQRHENYRLWVQSVDGQRYGDWAPGATLLAEAIGARDAAVLAAWQVDAARVITPDERSAFASGYHLPPSPRNERSAVLHTGSVAVLIFSPIVWALTLLLFFLTGTSLNPVAHLGGLGLLIGGTLWFTARRLADPEWHTRNEAAGLAAADRRVELLGFDPLADPTRLPRPWAEDTFVKKRLEQFLTDAYTNFPIPGELLALHLPRTRNPAVERSAQLRALLTRFEATDATSRLLATHSRSALASPADERPVPNTP

Radius of gyration: 35.04 Å; chains: 1; bounding box: 62×78×115 Å

Secondary structure (DSSP, 8-state):
--HHHHHHHHHHHHHHHHHHHHHHHHHHHH----SS-HHHHHHHHHHHHHHHHHHHHHTT--HHHHHHHHHHHHSHHHHHHHHHHHHHHHHHHHHHHHHHHHHHHHHHHHHHHS-HHHHHHHHHT-SSPPPHHHHHHHHHHHHHHHHHHHHHHHHHHHHHHHHHH----TTHHHHHHHHHHHHHHHHHHHHHH--HHHHHHHHHHHHHHHHHHHHHHSS-TTT-TTPPPPPSBSSTTHHHHHHHHHHHHHHH---GGGSPP--PPPBPPGGG--SHHH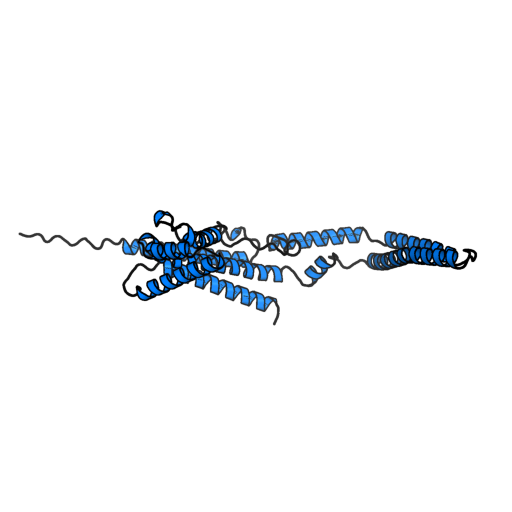HHHHHHHHHHHHHHHHHHHHHHHHHT-----PPPP---